Protein AF-A0A565CGQ2-F1 (afdb_monomer_lite)

Structure (mmCIF, N/CA/C/O backbone):
data_AF-A0A565CGQ2-F1
#
_entry.id   AF-A0A565CGQ2-F1
#
loop_
_atom_site.group_PDB
_atom_site.id
_atom_site.type_symbol
_atom_site.label_atom_id
_atom_site.label_alt_id
_atom_site.label_comp_id
_atom_site.label_asym_id
_atom_site.label_entity_id
_atom_site.label_seq_id
_atom_site.pdbx_PDB_ins_code
_atom_site.Cartn_x
_atom_site.Cartn_y
_atom_site.Cartn_z
_atom_site.occupancy
_atom_site.B_iso_or_equiv
_atom_site.auth_seq_id
_atom_site.auth_comp_id
_atom_site.auth_asym_id
_atom_site.auth_atom_id
_atom_site.pdbx_PDB_model_num
ATOM 1 N N . MET A 1 1 ? -0.207 -20.484 -10.747 1.00 91.25 1 MET A N 1
ATOM 2 C CA . MET A 1 1 ? 0.369 -20.078 -9.449 1.00 91.25 1 MET A CA 1
ATOM 3 C C . MET A 1 1 ? -0.768 -19.953 -8.456 1.00 91.25 1 MET A C 1
ATOM 5 O O . MET A 1 1 ? -1.056 -20.956 -7.852 1.00 91.25 1 MET A O 1
ATOM 9 N N . VAL A 1 2 ? -1.502 -18.838 -8.385 1.00 95.19 2 VAL A N 1
ATOM 10 C CA . VAL A 1 2 ? -2.585 -18.664 -7.388 1.00 95.19 2 VAL A CA 1
ATOM 11 C C . VAL A 1 2 ? -3.753 -19.662 -7.549 1.00 95.19 2 VAL A C 1
ATOM 13 O O . VAL A 1 2 ? -4.369 -20.050 -6.567 1.00 95.19 2 VAL A O 1
ATOM 16 N N . ASP A 1 3 ? -4.044 -20.118 -8.773 1.00 94.12 3 ASP A N 1
ATOM 17 C CA . ASP A 1 3 ? -5.057 -21.162 -9.035 1.00 94.12 3 ASP A CA 1
ATOM 18 C C . ASP A 1 3 ? -4.600 -22.598 -8.722 1.00 94.12 3 ASP A C 1
ATOM 20 O O . ASP A 1 3 ? -5.394 -23.523 -8.860 1.00 94.12 3 ASP A O 1
ATOM 24 N N . ASP A 1 4 ? -3.332 -22.815 -8.360 1.00 94.25 4 ASP A N 1
ATOM 25 C CA . ASP A 1 4 ? -2.791 -24.150 -8.089 1.00 94.25 4 ASP A CA 1
ATOM 26 C C . ASP A 1 4 ? -2.909 -24.476 -6.589 1.00 94.25 4 ASP A C 1
ATOM 28 O O . ASP A 1 4 ? -2.148 -23.906 -5.795 1.00 94.25 4 ASP A O 1
ATOM 32 N N . PRO A 1 5 ? -3.781 -25.425 -6.186 1.00 94.62 5 PRO A N 1
ATOM 33 C CA . PRO A 1 5 ? -3.997 -25.746 -4.775 1.00 94.62 5 PRO A CA 1
ATOM 34 C C . PRO A 1 5 ? -2.747 -26.269 -4.063 1.00 94.62 5 PRO A C 1
ATOM 36 O O . PRO A 1 5 ? -2.636 -26.169 -2.843 1.00 94.62 5 PRO A O 1
ATOM 39 N N . SER A 1 6 ? -1.768 -26.816 -4.799 1.00 95.25 6 SER A N 1
ATOM 40 C CA . SER A 1 6 ? -0.496 -27.247 -4.204 1.00 95.25 6 SER A CA 1
ATOM 41 C C . SER A 1 6 ? 0.321 -26.079 -3.645 1.00 95.25 6 SER A C 1
ATOM 43 O O . SER A 1 6 ? 1.194 -26.282 -2.798 1.00 95.25 6 SER A O 1
ATOM 45 N N . THR A 1 7 ? 0.022 -24.855 -4.086 1.00 96.19 7 THR A N 1
ATOM 46 C CA . THR A 1 7 ? 0.704 -23.637 -3.647 1.00 96.19 7 THR A CA 1
ATOM 47 C C . THR A 1 7 ? -0.044 -22.872 -2.559 1.00 96.19 7 THR A C 1
ATOM 49 O O . THR A 1 7 ? 0.545 -21.951 -1.998 1.00 96.19 7 THR A O 1
ATOM 52 N N . ASP A 1 8 ? -1.256 -23.298 -2.173 1.00 95.81 8 ASP A N 1
ATOM 53 C CA . ASP A 1 8 ? -2.134 -22.573 -1.235 1.00 95.81 8 ASP A CA 1
ATOM 54 C C . ASP A 1 8 ? -1.486 -22.300 0.133 1.00 95.81 8 ASP A C 1
ATOM 56 O O . ASP A 1 8 ? -1.789 -21.304 0.783 1.00 95.81 8 ASP A O 1
ATOM 60 N N . SER A 1 9 ? -0.534 -23.139 0.560 1.00 95.38 9 SER A N 1
ATOM 61 C CA . SER A 1 9 ? 0.234 -22.926 1.801 1.00 95.38 9 SER A CA 1
ATOM 62 C C . SER A 1 9 ? 1.237 -21.759 1.745 1.00 95.38 9 SER A C 1
ATOM 64 O O . SER A 1 9 ? 1.784 -21.367 2.777 1.00 95.38 9 SER A O 1
ATOM 66 N N . ILE A 1 10 ? 1.507 -21.223 0.552 1.00 95.00 10 ILE A N 1
ATOM 67 C CA . ILE A 1 10 ? 2.454 -20.132 0.282 1.00 95.00 10 ILE A CA 1
ATOM 68 C C . ILE A 1 10 ? 1.727 -18.931 -0.336 1.00 95.00 10 ILE A C 1
ATOM 70 O O . ILE A 1 10 ? 1.986 -17.791 0.057 1.00 95.00 10 ILE A O 1
ATOM 74 N N . VAL A 1 11 ? 0.843 -19.177 -1.306 1.00 95.69 11 VAL A N 1
ATOM 75 C CA . VAL A 1 11 ? 0.032 -18.168 -1.989 1.00 95.69 11 VAL A CA 1
ATOM 76 C C . VAL A 1 11 ? -1.325 -18.756 -2.354 1.00 95.69 11 VAL A C 1
ATOM 78 O O . VAL A 1 11 ? -1.386 -19.827 -2.943 1.00 95.69 11 VAL A O 1
ATOM 81 N N . SER A 1 12 ? -2.405 -18.050 -2.040 1.00 96.75 12 SER A N 1
ATOM 82 C CA . SER A 1 12 ? -3.766 -18.469 -2.384 1.00 96.75 12 SER A CA 1
ATOM 83 C C . SER A 1 12 ? -4.607 -17.272 -2.805 1.00 96.75 12 SER A C 1
ATOM 85 O O . SER A 1 12 ? -4.218 -16.117 -2.630 1.00 96.75 12 SER A O 1
ATOM 87 N N . TRP A 1 13 ? -5.792 -17.530 -3.343 1.00 97.06 13 TRP A N 1
ATOM 88 C CA . TRP A 1 13 ? -6.780 -16.472 -3.532 1.00 97.06 13 TRP A CA 1
ATOM 89 C C . TRP A 1 13 ? -7.317 -15.964 -2.195 1.00 97.06 13 TRP A C 1
ATOM 91 O O . TRP A 1 13 ? -7.414 -16.729 -1.230 1.00 97.06 13 TRP A O 1
ATOM 101 N N . GLY A 1 14 ? -7.713 -14.692 -2.176 1.00 93.75 14 GLY A N 1
ATOM 102 C CA . GLY A 1 14 ? -8.544 -14.134 -1.120 1.00 93.75 14 GLY A CA 1
ATOM 103 C C . GLY A 1 14 ? -9.968 -14.716 -1.137 1.00 93.75 14 GLY A C 1
ATOM 104 O O . GLY A 1 14 ? -10.369 -15.365 -2.112 1.00 93.75 14 GLY A O 1
ATOM 105 N N . PRO A 1 15 ? -10.755 -14.498 -0.069 1.00 91.19 15 PRO A N 1
ATOM 106 C CA . PRO A 1 15 ? -12.065 -15.131 0.113 1.00 91.19 15 PRO A CA 1
ATOM 107 C C . PRO A 1 15 ? -13.069 -14.835 -1.007 1.00 91.19 15 PRO A C 1
ATOM 109 O O . PRO A 1 15 ? -13.879 -15.691 -1.357 1.00 91.19 15 PRO A O 1
ATOM 112 N N . ASP A 1 16 ? -13.013 -13.632 -1.574 1.00 91.62 16 ASP A N 1
ATOM 113 C CA . ASP A 1 16 ? -13.910 -13.169 -2.634 1.00 91.62 16 ASP A CA 1
ATOM 114 C C . ASP A 1 16 ? -13.366 -13.422 -4.053 1.00 91.62 16 ASP A C 1
ATOM 116 O O . ASP A 1 16 ? -14.060 -13.175 -5.040 1.00 91.62 16 ASP A O 1
ATOM 120 N N . GLY A 1 17 ? -12.134 -13.933 -4.170 1.00 94.19 17 GLY A N 1
ATOM 121 C CA . GLY A 1 17 ? -11.460 -14.163 -5.444 1.00 94.19 17 GLY A CA 1
ATOM 122 C C . GLY A 1 17 ? -11.085 -12.888 -6.210 1.00 94.19 17 GLY A C 1
ATOM 123 O O . GLY A 1 17 ? -10.803 -12.988 -7.404 1.00 94.19 17 GLY A O 1
ATOM 124 N N . SER A 1 18 ? -11.093 -11.713 -5.570 1.00 94.31 18 SER A N 1
ATOM 125 C CA . SER A 1 18 ? -10.698 -10.425 -6.172 1.00 94.31 18 SER A CA 1
ATOM 126 C C . SER A 1 18 ? -9.265 -9.990 -5.817 1.00 94.31 18 SER A C 1
ATOM 128 O O . SER A 1 18 ? -8.744 -8.993 -6.325 1.00 94.31 18 SER A O 1
ATOM 130 N N . SER A 1 19 ? -8.612 -10.759 -4.949 1.00 95.38 19 SER A N 1
ATOM 131 C CA . SER A 1 19 ? -7.253 -10.551 -4.463 1.00 95.38 19 SER A CA 1
ATOM 132 C C . SER A 1 19 ? -6.514 -11.883 -4.335 1.00 95.38 19 SER A C 1
ATOM 134 O O . SER A 1 19 ? -7.108 -12.965 -4.397 1.00 95.38 19 SER A O 1
ATOM 136 N N . PHE A 1 20 ? -5.203 -11.819 -4.124 1.00 95.81 20 PHE A N 1
ATOM 137 C CA . PHE A 1 20 ? -4.421 -12.967 -3.683 1.00 95.81 20 PHE A CA 1
ATOM 138 C C . PHE A 1 20 ? -3.599 -12.627 -2.445 1.00 95.81 20 PHE A C 1
ATOM 140 O O . PHE A 1 20 ? -3.096 -11.512 -2.301 1.00 95.81 20 PHE A O 1
ATOM 147 N N . ILE A 1 21 ? -3.441 -13.621 -1.576 1.00 95.12 21 ILE A N 1
ATOM 148 C CA . ILE A 1 21 ? -2.730 -13.525 -0.307 1.00 95.12 21 ILE A CA 1
ATOM 149 C C . ILE A 1 21 ? -1.442 -14.334 -0.422 1.00 95.12 21 ILE A C 1
ATO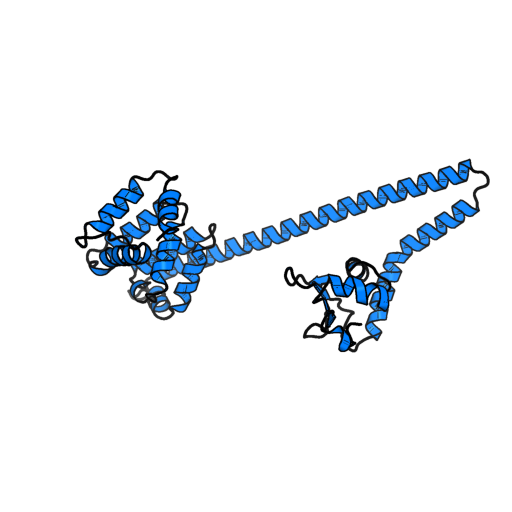M 151 O O . ILE A 1 21 ? -1.445 -15.497 -0.822 1.00 95.12 21 ILE A O 1
ATOM 155 N N . VAL A 1 22 ? -0.329 -13.712 -0.057 1.00 94.88 22 VAL A N 1
ATOM 156 C CA . VAL A 1 22 ? 0.989 -14.320 0.082 1.00 94.88 22 VAL A CA 1
ATOM 157 C C . VAL A 1 22 ? 1.232 -14.575 1.566 1.00 94.88 22 VAL A C 1
ATOM 159 O O . VAL A 1 22 ? 1.700 -13.699 2.293 1.00 94.88 22 VAL A O 1
ATOM 162 N N . TRP A 1 23 ? 0.931 -15.796 2.000 1.00 94.12 23 TRP A N 1
ATOM 163 C CA . TRP A 1 23 ? 1.090 -16.253 3.383 1.00 94.12 23 TRP A CA 1
ATOM 164 C C . TRP A 1 23 ? 2.548 -16.323 3.821 1.00 94.12 23 TRP A C 1
ATOM 166 O O . TRP A 1 23 ? 2.866 -16.120 4.986 1.00 94.12 23 TRP A O 1
ATOM 176 N N . LYS A 1 24 ? 3.443 -16.641 2.879 1.00 93.56 24 LYS A N 1
ATOM 177 C CA . LYS A 1 24 ? 4.869 -16.826 3.156 1.00 93.56 24 LYS A CA 1
ATOM 178 C C . LYS A 1 24 ? 5.727 -16.046 2.161 1.00 93.56 24 LYS A C 1
ATOM 180 O O . LYS A 1 24 ? 6.214 -16.626 1.184 1.00 93.56 24 LYS A O 1
ATOM 185 N N . PRO A 1 25 ? 5.955 -14.738 2.387 1.00 92.19 25 PRO A N 1
ATOM 186 C CA . PRO A 1 25 ? 6.636 -13.874 1.420 1.00 92.19 25 PRO A CA 1
ATOM 187 C C . PRO A 1 25 ? 8.027 -14.369 1.000 1.00 92.19 25 PRO A C 1
ATOM 189 O O . PRO A 1 25 ? 8.381 -14.291 -0.179 1.00 92.19 25 PRO A O 1
ATOM 192 N N . LEU A 1 26 ? 8.808 -14.925 1.935 1.00 91.25 26 LEU A N 1
ATOM 193 C CA . LEU A 1 26 ? 10.152 -15.442 1.652 1.00 91.25 26 LEU A CA 1
ATOM 194 C C . LEU A 1 26 ? 10.128 -16.716 0.790 1.00 91.25 26 LEU A C 1
ATOM 196 O O . LEU A 1 26 ? 10.864 -16.789 -0.196 1.00 91.25 26 LEU A O 1
ATOM 200 N N . GLU A 1 27 ? 9.274 -17.691 1.124 1.00 93.81 27 GLU A N 1
ATOM 201 C CA . GLU A 1 27 ? 9.111 -18.931 0.344 1.00 93.81 27 GLU A CA 1
ATOM 202 C C . GLU A 1 27 ? 8.543 -18.621 -1.048 1.00 93.81 27 GLU A C 1
ATOM 204 O O . GLU A 1 27 ? 9.083 -19.078 -2.052 1.00 93.81 27 GLU A O 1
ATOM 209 N N . CYS A 1 28 ? 7.536 -17.747 -1.136 1.00 93.31 28 CYS A N 1
ATOM 210 C CA . CYS A 1 28 ? 6.956 -17.316 -2.408 1.00 93.31 28 CYS A CA 1
ATOM 211 C C . CYS A 1 28 ? 8.006 -16.663 -3.322 1.00 93.31 28 CYS A C 1
ATOM 213 O O . CYS A 1 28 ? 8.124 -17.019 -4.498 1.00 93.31 28 CYS A O 1
ATOM 215 N N . LYS A 1 29 ? 8.832 -15.757 -2.779 1.00 91.56 29 LYS A N 1
ATOM 216 C CA . LYS A 1 29 ? 9.906 -15.097 -3.534 1.00 91.56 29 LYS A CA 1
ATOM 217 C C . LYS A 1 29 ? 10.969 -16.079 -4.033 1.00 91.56 29 LYS A C 1
ATOM 219 O O . LYS A 1 29 ? 11.429 -15.939 -5.166 1.00 91.56 29 LYS A O 1
ATOM 224 N N . ARG A 1 30 ? 11.362 -17.049 -3.203 1.00 90.25 30 ARG A N 1
ATOM 225 C CA . ARG A 1 30 ? 12.386 -18.048 -3.541 1.00 90.25 30 ARG A CA 1
ATOM 226 C C . ARG A 1 30 ? 11.874 -19.070 -4.560 1.00 90.25 30 ARG A C 1
ATOM 228 O O . ARG A 1 30 ? 12.555 -19.323 -5.550 1.00 90.25 30 ARG A O 1
ATOM 235 N N . ASP A 1 31 ? 10.681 -19.614 -4.328 1.00 91.06 31 ASP A N 1
ATOM 236 C CA . ASP A 1 31 ? 10.233 -20.855 -4.969 1.00 91.06 31 ASP A CA 1
ATOM 237 C C . ASP A 1 31 ? 9.198 -20.632 -6.079 1.00 91.06 31 ASP A C 1
ATOM 239 O O . ASP A 1 31 ? 9.130 -21.428 -7.018 1.00 91.06 31 ASP A O 1
ATOM 243 N N . LEU A 1 32 ? 8.406 -19.552 -6.007 1.00 93.94 32 LEU A N 1
ATOM 244 C CA . LEU A 1 32 ? 7.281 -19.324 -6.921 1.00 93.94 32 LEU A CA 1
ATOM 245 C C . LEU A 1 32 ? 7.512 -18.169 -7.897 1.00 93.94 32 LEU A C 1
ATOM 247 O O . LEU A 1 32 ? 7.314 -18.351 -9.099 1.00 93.94 32 LEU A O 1
ATOM 251 N N . LEU A 1 33 ? 7.955 -17.001 -7.417 1.00 92.62 33 LEU A N 1
ATOM 252 C CA . LEU A 1 33 ? 8.055 -15.794 -8.249 1.00 92.62 33 LEU A CA 1
ATOM 253 C C . LEU A 1 33 ? 8.988 -15.984 -9.450 1.00 92.62 33 LEU A C 1
ATOM 255 O O . LEU A 1 33 ? 8.592 -15.748 -10.592 1.00 92.62 33 LEU A O 1
ATOM 259 N N . THR A 1 34 ? 10.207 -16.469 -9.218 1.00 86.88 34 THR A N 1
ATOM 260 C CA . THR A 1 34 ? 11.171 -16.687 -10.306 1.00 86.88 34 THR A CA 1
ATOM 261 C C . THR A 1 34 ? 10.721 -17.825 -11.226 1.00 86.88 34 THR A C 1
ATOM 263 O O . THR A 1 34 ? 10.843 -17.716 -12.444 1.00 86.88 34 THR A O 1
ATOM 266 N N . LYS A 1 35 ? 10.155 -18.898 -10.657 1.00 89.75 35 LYS A N 1
ATOM 267 C CA . LYS A 1 35 ? 9.765 -20.114 -11.384 1.00 89.75 35 LYS A CA 1
ATOM 268 C C . LYS A 1 35 ? 8.566 -19.901 -12.309 1.00 89.75 35 LYS A C 1
ATOM 270 O O . LYS A 1 35 ? 8.575 -20.397 -13.430 1.00 89.75 35 LYS A O 1
ATOM 275 N N . HIS A 1 36 ? 7.536 -19.200 -11.839 1.00 89.50 36 HIS A N 1
ATOM 276 C CA . HIS A 1 36 ? 6.277 -19.045 -12.573 1.00 89.50 36 HIS A CA 1
ATOM 277 C C . HIS A 1 36 ? 6.165 -17.718 -13.321 1.00 89.50 36 HIS A C 1
ATOM 279 O O . HIS A 1 36 ? 5.484 -17.667 -14.340 1.00 89.50 36 HIS A O 1
ATOM 285 N N . LEU A 1 37 ? 6.802 -16.656 -12.823 1.00 88.94 37 LEU A N 1
ATOM 286 C CA . LEU A 1 37 ? 6.600 -15.294 -13.326 1.00 88.94 37 LEU A CA 1
ATOM 287 C C . LEU A 1 37 ? 7.893 -14.627 -13.811 1.00 88.94 37 LEU A C 1
ATOM 289 O O . LEU A 1 37 ? 7.823 -13.567 -14.423 1.00 88.94 37 LEU A O 1
ATOM 293 N N . GLN A 1 38 ? 9.062 -15.226 -13.558 1.00 88.69 38 GLN A N 1
ATOM 294 C CA . GLN A 1 38 ? 10.378 -14.658 -13.887 1.00 88.69 38 GLN A CA 1
ATOM 295 C C . GLN A 1 38 ? 10.617 -13.269 -13.264 1.00 88.69 38 GLN A C 1
ATOM 297 O O . GLN A 1 38 ? 11.295 -12.414 -13.834 1.00 88.69 38 GLN A O 1
ATOM 302 N N . ILE A 1 39 ? 10.069 -13.038 -12.068 1.00 89.94 39 ILE A N 1
ATOM 303 C CA . ILE A 1 39 ? 10.252 -11.797 -11.302 1.00 89.94 39 ILE A CA 1
ATOM 304 C C . ILE A 1 39 ? 10.915 -12.102 -9.958 1.00 89.94 39 ILE A C 1
ATOM 306 O O . ILE A 1 39 ? 10.761 -13.186 -9.409 1.00 89.94 39 ILE A O 1
ATOM 310 N N . TYR A 1 40 ? 11.643 -11.128 -9.412 1.00 87.75 40 TYR A N 1
ATOM 311 C CA . TYR A 1 40 ? 12.419 -11.279 -8.171 1.00 87.75 40 TYR A CA 1
ATOM 312 C C . TYR A 1 40 ? 11.884 -10.430 -7.007 1.00 87.75 40 TYR A C 1
ATOM 314 O O . TYR A 1 40 ? 12.453 -10.432 -5.915 1.00 87.75 40 TYR A O 1
ATOM 322 N N . SER A 1 41 ? 10.826 -9.648 -7.230 1.00 89.56 41 SER A N 1
ATOM 323 C CA . SER A 1 41 ? 10.295 -8.710 -6.241 1.00 89.56 41 SER A CA 1
ATOM 324 C C . SER A 1 41 ? 8.789 -8.546 -6.384 1.00 89.56 41 SER A C 1
ATOM 326 O O . SER A 1 41 ? 8.291 -8.362 -7.496 1.00 89.56 41 SER A O 1
ATOM 328 N N . PHE A 1 42 ? 8.086 -8.513 -5.249 1.00 91.06 42 PHE A N 1
ATOM 329 C CA . PHE A 1 42 ? 6.661 -8.182 -5.188 1.00 91.06 42 PHE A CA 1
ATOM 330 C C . PHE A 1 42 ? 6.361 -6.771 -5.707 1.00 91.06 42 PHE A C 1
ATOM 332 O O . PHE A 1 42 ? 5.276 -6.531 -6.225 1.00 91.06 42 PHE A O 1
ATOM 339 N N . ALA A 1 43 ? 7.347 -5.866 -5.697 1.00 88.50 43 ALA A N 1
ATOM 340 C CA . ALA A 1 43 ? 7.210 -4.528 -6.274 1.00 88.50 43 ALA A CA 1
ATOM 341 C C . ALA A 1 43 ? 6.807 -4.552 -7.763 1.00 88.50 43 ALA A C 1
ATOM 343 O O . ALA A 1 43 ? 6.238 -3.587 -8.269 1.00 88.50 43 ALA A O 1
ATOM 344 N N . LYS A 1 44 ? 7.060 -5.659 -8.480 1.00 90.69 44 LYS A N 1
ATOM 345 C CA . LYS A 1 44 ? 6.612 -5.809 -9.867 1.00 90.69 44 LYS A CA 1
ATOM 346 C C . LYS A 1 44 ? 5.085 -5.877 -9.986 1.00 90.69 44 LYS A C 1
ATOM 348 O O . LYS A 1 44 ? 4.551 -5.368 -10.965 1.00 90.69 44 LYS A O 1
ATOM 353 N N . PHE A 1 45 ? 4.380 -6.417 -8.990 1.00 93.38 45 PHE A N 1
ATOM 354 C CA . PHE A 1 45 ? 2.915 -6.409 -8.976 1.00 93.38 45 PHE A CA 1
ATOM 355 C C . PHE A 1 45 ? 2.367 -4.980 -8.935 1.00 93.38 45 PHE A C 1
ATOM 357 O O . PHE A 1 45 ? 1.440 -4.665 -9.676 1.00 93.38 45 PHE A O 1
ATOM 364 N N . ILE A 1 46 ? 3.011 -4.079 -8.190 1.00 90.56 46 ILE A N 1
ATOM 365 C CA . ILE A 1 46 ? 2.651 -2.654 -8.191 1.00 90.56 46 ILE A CA 1
ATOM 366 C C . ILE A 1 46 ? 2.806 -2.051 -9.594 1.00 90.56 46 ILE A C 1
ATOM 368 O O . ILE A 1 46 ? 1.926 -1.334 -10.062 1.00 90.56 46 ILE A O 1
ATOM 372 N N . ALA A 1 47 ? 3.872 -2.409 -10.319 1.00 88.12 47 ALA A N 1
ATOM 373 C CA . ALA A 1 47 ? 4.068 -1.969 -11.704 1.00 88.12 47 ALA A CA 1
ATOM 374 C C . ALA A 1 47 ? 2.998 -2.510 -12.675 1.00 88.12 47 ALA A C 1
ATOM 376 O O . ALA A 1 47 ? 2.686 -1.848 -13.661 1.00 88.12 47 ALA A O 1
ATOM 377 N N . TYR A 1 48 ? 2.408 -3.676 -12.393 1.00 91.94 48 TYR A N 1
ATOM 378 C CA . TYR A 1 48 ? 1.253 -4.208 -13.131 1.00 91.94 48 TYR A CA 1
ATOM 379 C C . TYR A 1 48 ? -0.082 -3.548 -12.723 1.00 91.94 48 TYR A C 1
ATOM 381 O O . TYR A 1 48 ? -1.115 -3.763 -13.361 1.00 91.94 48 TYR A O 1
ATOM 389 N N . GLY A 1 49 ? -0.077 -2.694 -11.697 1.00 91.38 49 GLY A N 1
ATOM 390 C CA . GLY A 1 49 ? -1.261 -1.992 -11.201 1.00 91.38 49 GLY A CA 1
ATOM 391 C C . GLY A 1 49 ? -2.004 -2.729 -10.088 1.00 91.38 49 GLY A C 1
ATOM 392 O O . GLY A 1 49 ? -3.177 -2.442 -9.857 1.00 91.38 49 GLY A O 1
ATOM 393 N N . PHE A 1 50 ? -1.349 -3.670 -9.405 1.00 95.00 50 PHE A N 1
ATOM 394 C CA . PHE A 1 50 ? -1.875 -4.215 -8.157 1.00 95.00 50 PHE A CA 1
ATOM 395 C C . PHE A 1 50 ? -1.694 -3.203 -7.029 1.00 95.00 50 PHE A C 1
ATOM 397 O O . PHE A 1 50 ? -0.692 -2.489 -6.959 1.00 95.00 50 PHE A O 1
ATOM 404 N N . ARG A 1 51 ? -2.666 -3.170 -6.128 1.00 92.44 51 ARG A N 1
ATOM 405 C CA . ARG A 1 51 ? -2.624 -2.424 -4.876 1.00 92.44 51 ARG A CA 1
ATOM 406 C C . ARG A 1 51 ? -2.294 -3.402 -3.762 1.00 92.44 51 ARG A C 1
ATOM 408 O O . ARG A 1 51 ? -2.902 -4.467 -3.690 1.00 92.44 51 ARG A O 1
ATOM 415 N N . GLU A 1 52 ? -1.342 -3.037 -2.919 1.00 90.62 52 GLU A N 1
ATOM 416 C CA . GLU A 1 52 ? -1.071 -3.766 -1.684 1.00 90.62 52 GLU A CA 1
ATOM 417 C C . GLU A 1 52 ? -2.185 -3.448 -0.681 1.00 90.62 52 GLU A C 1
ATOM 419 O O . GLU A 1 52 ? -2.393 -2.291 -0.308 1.00 90.62 52 GLU A O 1
ATOM 424 N N . ILE A 1 53 ? -2.943 -4.470 -0.299 1.00 87.12 53 ILE A N 1
ATOM 425 C CA . ILE A 1 53 ? -3.896 -4.417 0.801 1.00 87.12 53 ILE A CA 1
ATOM 426 C C . ILE A 1 53 ? -3.088 -4.816 2.032 1.00 87.12 53 ILE A C 1
ATOM 428 O O . ILE A 1 53 ? -2.694 -5.966 2.192 1.00 87.12 53 ILE A O 1
ATOM 432 N N . VAL A 1 54 ? -2.742 -3.836 2.862 1.00 66.88 54 VAL A N 1
ATOM 433 C CA . VAL A 1 54 ? -1.909 -4.085 4.042 1.00 66.88 54 VAL A CA 1
ATOM 434 C C . VAL A 1 54 ? -2.703 -4.917 5.050 1.00 66.88 54 VAL A C 1
ATOM 436 O O . VAL A 1 54 ? -3.598 -4.401 5.720 1.00 66.88 54 VAL A O 1
ATOM 439 N N . THR A 1 55 ? -2.347 -6.190 5.183 1.00 59.31 55 THR A N 1
ATOM 440 C CA . THR A 1 55 ? -2.910 -7.132 6.156 1.00 59.31 55 THR A CA 1
ATOM 441 C C . THR A 1 55 ? -1.803 -7.651 7.080 1.00 59.31 55 THR A C 1
ATOM 443 O O . THR A 1 55 ? -1.283 -8.744 6.909 1.00 59.31 55 THR A O 1
ATOM 446 N N . GLY A 1 56 ? -1.421 -6.849 8.079 1.00 57.00 56 GLY A N 1
ATOM 447 C CA . GLY A 1 56 ? -0.478 -7.248 9.139 1.00 57.00 56 GLY A CA 1
ATOM 448 C C . GLY A 1 56 ? 0.987 -7.441 8.707 1.00 57.00 56 GLY A C 1
ATOM 449 O O . GLY A 1 56 ? 1.342 -7.294 7.545 1.00 57.00 56 GLY A O 1
ATOM 450 N N . GLU A 1 57 ? 1.863 -7.740 9.675 1.00 61.97 57 GLU A N 1
ATOM 451 C CA . GLU A 1 57 ? 3.313 -7.912 9.445 1.00 61.97 57 GLU A CA 1
ATOM 452 C C . GLU A 1 57 ? 3.688 -9.279 8.833 1.00 61.97 57 GLU A C 1
ATOM 454 O O . GLU A 1 57 ? 4.804 -9.447 8.343 1.00 61.97 57 GLU A O 1
ATOM 459 N N . GLU A 1 58 ? 2.779 -10.262 8.846 1.00 78.56 58 GLU A N 1
ATOM 460 C CA . GLU A 1 58 ? 3.108 -11.660 8.517 1.00 78.56 58 GLU A CA 1
ATOM 461 C C . GLU A 1 58 ? 2.765 -12.082 7.079 1.00 78.56 58 GLU A C 1
ATOM 463 O O . GLU A 1 58 ? 3.394 -12.998 6.547 1.00 78.56 58 GLU A O 1
ATOM 468 N N . HIS A 1 59 ? 1.801 -11.426 6.429 1.00 88.19 59 HIS A N 1
ATOM 469 C CA . HIS A 1 59 ? 1.343 -11.781 5.084 1.00 88.19 59 HIS A CA 1
ATOM 470 C C . HIS A 1 59 ? 1.094 -10.539 4.226 1.00 88.19 59 HIS A C 1
ATOM 472 O O . HIS A 1 59 ? 0.848 -9.449 4.733 1.00 88.19 59 HIS A O 1
ATOM 478 N N . LEU A 1 60 ? 1.180 -10.708 2.906 1.00 92.19 60 LEU A N 1
ATOM 479 C CA . LEU A 1 60 ? 0.935 -9.635 1.939 1.00 92.19 60 LEU A CA 1
ATOM 480 C C . LEU A 1 60 ? -0.307 -9.965 1.127 1.00 92.19 60 LEU A C 1
ATOM 482 O O . LEU A 1 60 ? -0.393 -11.064 0.586 1.00 92.19 60 LEU A O 1
ATOM 486 N N . GLU A 1 61 ? -1.222 -9.021 0.967 1.00 94.44 61 GLU A N 1
ATOM 487 C CA . GLU A 1 61 ? -2.366 -9.175 0.076 1.00 94.44 61 GLU A CA 1
ATOM 488 C C . GLU A 1 61 ? -2.280 -8.171 -1.075 1.00 94.44 61 GLU A C 1
ATOM 490 O O . GLU A 1 61 ? -1.936 -7.003 -0.895 1.00 94.44 61 GLU A O 1
ATOM 495 N N . PHE A 1 62 ? -2.571 -8.631 -2.289 1.00 95.50 62 PHE A N 1
ATOM 496 C CA . PHE A 1 62 ? -2.555 -7.802 -3.488 1.00 95.50 62 PHE A CA 1
ATOM 497 C C . PHE A 1 62 ? -3.883 -7.920 -4.226 1.00 95.50 62 PHE A C 1
ATOM 499 O O . PHE A 1 62 ? -4.347 -9.024 -4.514 1.00 95.50 62 PHE A O 1
ATOM 506 N N . ALA A 1 63 ? -4.454 -6.778 -4.602 1.00 95.75 63 ALA A N 1
ATOM 507 C CA . ALA A 1 63 ? -5.688 -6.713 -5.376 1.00 95.75 63 ALA A CA 1
ATOM 508 C C . ALA A 1 63 ? -5.519 -5.888 -6.651 1.00 95.75 63 ALA A C 1
ATOM 510 O O . ALA A 1 63 ? -4.814 -4.877 -6.678 1.00 95.75 63 ALA A O 1
ATOM 511 N N . CYS A 1 64 ? -6.205 -6.301 -7.709 1.00 95.62 64 CYS A N 1
ATOM 512 C CA . CYS A 1 64 ? -6.317 -5.555 -8.954 1.00 95.62 64 CYS A CA 1
ATOM 513 C C . CYS A 1 64 ? -7.708 -5.813 -9.528 1.00 95.62 64 CYS A C 1
ATOM 515 O O . CYS A 1 64 ? -8.144 -6.958 -9.576 1.00 95.62 64 CYS A O 1
ATOM 517 N N . ASP A 1 65 ? -8.387 -4.767 -9.996 1.00 94.81 65 ASP A N 1
ATOM 518 C CA . ASP A 1 65 ? -9.777 -4.879 -10.466 1.00 94.81 65 ASP A CA 1
ATOM 519 C C . ASP A 1 65 ? -9.905 -5.791 -11.706 1.00 94.81 65 ASP A C 1
ATOM 521 O O . ASP A 1 65 ? -10.965 -6.354 -11.973 1.00 94.81 65 ASP A O 1
ATOM 525 N N . ASP A 1 66 ? -8.798 -5.980 -12.430 1.00 96.38 66 ASP A N 1
ATOM 526 C CA . ASP A 1 66 ? -8.675 -6.866 -13.589 1.00 96.38 66 ASP A CA 1
ATOM 527 C C . ASP A 1 66 ? -8.039 -8.237 -13.242 1.00 96.38 66 ASP A C 1
ATOM 529 O O . ASP A 1 66 ? -7.749 -9.028 -14.137 1.00 96.38 66 ASP A O 1
ATOM 533 N N . PHE A 1 67 ? -7.785 -8.544 -11.962 1.00 96.44 67 PHE A N 1
ATOM 534 C CA . PHE A 1 67 ? -7.256 -9.838 -11.510 1.00 96.44 67 PHE A CA 1
ATOM 535 C C . PHE A 1 67 ? -8.302 -10.579 -10.673 1.00 96.44 67 PHE A C 1
ATOM 537 O O . PHE A 1 67 ? -8.351 -10.451 -9.453 1.00 96.44 67 PHE A O 1
ATOM 544 N N . VAL A 1 68 ? -9.155 -11.356 -11.344 1.00 95.94 68 VAL A N 1
ATOM 545 C CA . VAL A 1 68 ? -10.310 -12.017 -10.721 1.00 95.94 68 VAL A CA 1
ATOM 546 C C . VAL A 1 68 ? -10.286 -13.519 -10.993 1.00 95.94 68 VAL A C 1
ATOM 548 O O . VAL A 1 68 ? -10.086 -13.954 -12.131 1.00 95.94 68 VAL A O 1
ATOM 551 N N . ARG A 1 69 ? -10.532 -14.320 -9.951 1.00 96.50 69 ARG A N 1
ATOM 552 C CA . ARG A 1 69 ? -10.575 -15.785 -10.030 1.00 96.50 69 ARG A CA 1
ATOM 553 C C . ARG A 1 69 ? -11.559 -16.247 -11.107 1.00 96.50 69 ARG A C 1
ATOM 555 O O . ARG A 1 69 ? -12.717 -15.832 -11.134 1.00 96.50 69 ARG A O 1
ATOM 562 N N . GLY A 1 70 ? -11.093 -17.133 -11.987 1.00 95.56 70 GLY A N 1
ATOM 563 C CA . GLY A 1 70 ? -11.898 -17.694 -13.076 1.00 95.56 70 GLY A CA 1
ATOM 564 C C . GLY A 1 70 ? -12.146 -16.757 -14.264 1.00 95.56 70 GLY A C 1
ATOM 565 O O . GLY A 1 70 ? -12.910 -17.136 -15.147 1.00 95.56 70 GLY A O 1
ATOM 566 N N . LYS A 1 71 ? -11.511 -15.575 -14.310 1.00 95.50 71 LYS A N 1
ATOM 567 C CA . LYS A 1 71 ? -11.611 -14.608 -15.421 1.00 95.50 71 LYS A CA 1
ATOM 568 C C . LYS A 1 71 ? -10.244 -14.290 -16.050 1.00 95.50 71 LYS A C 1
ATOM 570 O O . LYS A 1 71 ? -9.764 -13.157 -15.944 1.00 95.50 71 LYS A O 1
ATOM 575 N N . PRO A 1 72 ? -9.564 -15.278 -16.663 1.00 93.62 72 PRO A N 1
ATOM 576 C CA . PRO A 1 72 ? -8.229 -15.084 -17.231 1.00 93.62 72 PRO A CA 1
ATOM 577 C C . PRO A 1 72 ? -8.188 -14.044 -18.361 1.00 93.62 72 PRO A C 1
ATOM 579 O O . PRO A 1 72 ? -7.150 -13.430 -18.573 1.00 93.62 72 PRO A O 1
ATOM 582 N N . GLU A 1 73 ? -9.301 -13.793 -19.049 1.00 94.75 73 GLU A N 1
ATOM 583 C CA . GLU A 1 73 ? -9.418 -12.785 -20.108 1.00 94.75 73 GLU A CA 1
ATOM 584 C C . GLU A 1 73 ? -9.180 -11.346 -19.620 1.00 94.75 73 GLU A C 1
ATOM 586 O O . GLU A 1 73 ? -8.856 -10.462 -20.408 1.00 94.75 73 GLU A O 1
ATOM 591 N N . LEU A 1 74 ? -9.317 -11.082 -18.316 1.00 96.06 74 LEU A N 1
ATOM 592 C CA . LEU A 1 74 ? -9.020 -9.765 -17.751 1.00 96.06 74 LEU A CA 1
ATOM 593 C C . LEU A 1 74 ? -7.510 -9.508 -17.620 1.00 96.06 74 LEU A C 1
ATOM 595 O O . LEU A 1 74 ? -7.092 -8.351 -17.558 1.00 96.06 74 LEU A O 1
ATOM 599 N N . LEU A 1 75 ? -6.678 -10.556 -17.666 1.00 94.38 75 LEU A N 1
ATOM 600 C CA . LEU A 1 75 ? -5.220 -10.418 -17.629 1.00 94.38 75 LEU A CA 1
ATOM 601 C C . LEU A 1 75 ? -4.682 -9.657 -18.845 1.00 94.38 75 LEU A C 1
ATOM 603 O O . LEU A 1 75 ? -3.683 -8.948 -18.714 1.00 94.38 75 LEU A O 1
ATOM 607 N N . ASP A 1 76 ? -5.365 -9.735 -19.990 1.00 95.00 76 ASP A N 1
ATOM 608 C CA . ASP A 1 76 ? -4.995 -8.979 -21.190 1.00 95.00 76 ASP A CA 1
ATOM 609 C C . ASP A 1 76 ? -5.039 -7.471 -20.918 1.00 95.00 76 ASP A C 1
ATOM 611 O O . ASP A 1 76 ? -4.107 -6.754 -21.273 1.00 95.00 76 ASP A O 1
ATOM 615 N N . LYS A 1 77 ? -6.030 -6.988 -20.155 1.00 95.88 77 LYS A N 1
ATOM 616 C CA . LYS A 1 77 ? -6.123 -5.569 -19.765 1.00 95.88 77 LYS A CA 1
ATOM 617 C C . LYS A 1 77 ? -4.960 -5.129 -18.881 1.00 95.88 77 LYS A C 1
ATOM 619 O O . LYS A 1 77 ? -4.461 -4.008 -19.010 1.00 95.88 77 LYS A O 1
ATOM 624 N N . ILE A 1 78 ? -4.514 -6.005 -17.977 1.00 95.50 78 ILE A N 1
ATOM 625 C CA . ILE A 1 78 ? -3.330 -5.761 -17.144 1.00 95.50 78 ILE A CA 1
ATOM 626 C C . ILE A 1 78 ? -2.091 -5.652 -18.039 1.00 95.50 78 ILE A C 1
ATOM 628 O O . ILE A 1 78 ? -1.303 -4.712 -17.893 1.00 95.50 78 ILE A O 1
ATOM 632 N N . GLY A 1 79 ? -1.940 -6.586 -18.980 1.00 92.81 79 GLY A N 1
ATOM 633 C CA . GLY A 1 79 ? -0.849 -6.610 -19.949 1.00 92.81 79 GLY A CA 1
ATOM 634 C C . GLY A 1 79 ? -0.814 -5.365 -20.834 1.00 92.81 79 GLY A C 1
ATOM 635 O O . GLY A 1 79 ? 0.231 -4.726 -20.941 1.00 92.81 79 GLY A O 1
ATOM 636 N N . GLU A 1 80 ? -1.951 -4.971 -21.404 1.00 94.69 80 GLU A N 1
ATOM 637 C CA . GLU A 1 80 ? -2.103 -3.779 -22.246 1.00 94.69 80 GLU A CA 1
ATOM 638 C C . GLU A 1 80 ? -1.746 -2.497 -21.493 1.00 94.69 80 GLU A C 1
ATOM 640 O O . GLU A 1 80 ? -0.957 -1.684 -21.981 1.00 94.69 80 GLU A O 1
ATOM 645 N N . ARG A 1 81 ? -2.262 -2.328 -20.269 1.00 94.56 81 ARG A N 1
ATOM 646 C CA . ARG A 1 81 ? -1.940 -1.172 -19.422 1.00 94.56 81 ARG A CA 1
ATOM 647 C C . ARG A 1 81 ? -0.449 -1.115 -19.101 1.00 94.56 81 ARG A C 1
ATOM 649 O O . ARG A 1 81 ? 0.152 -0.042 -19.143 1.00 94.56 81 ARG A O 1
ATOM 656 N N . TYR A 1 82 ? 0.157 -2.262 -18.799 1.00 92.81 82 TYR A N 1
ATOM 657 C CA . TYR A 1 82 ? 1.589 -2.341 -18.537 1.00 92.81 82 TYR A CA 1
ATOM 658 C C . TYR A 1 82 ? 2.430 -2.047 -19.788 1.00 92.81 82 TYR A C 1
ATOM 660 O O . TYR A 1 82 ? 3.413 -1.311 -19.712 1.00 92.81 82 TYR A O 1
ATOM 668 N N . ALA A 1 83 ? 2.030 -2.559 -20.953 1.00 92.69 83 ALA A N 1
ATOM 669 C CA . ALA A 1 83 ? 2.685 -2.267 -22.223 1.00 92.69 83 ALA A CA 1
ATOM 670 C C . ALA A 1 83 ? 2.605 -0.771 -22.563 1.00 92.69 83 ALA A C 1
ATOM 672 O O . ALA A 1 83 ? 3.621 -0.165 -22.899 1.00 92.69 83 ALA A O 1
ATOM 673 N N . ALA A 1 84 ? 1.438 -0.149 -22.377 1.00 93.38 84 ALA A N 1
ATOM 674 C CA . ALA A 1 84 ? 1.253 1.288 -22.562 1.00 93.38 84 ALA A CA 1
ATOM 675 C C . ALA A 1 84 ? 2.144 2.119 -21.618 1.00 93.38 84 ALA A C 1
ATOM 677 O O . ALA A 1 84 ? 2.719 3.119 -22.043 1.00 93.38 84 ALA A O 1
ATOM 678 N N . LEU A 1 85 ? 2.321 1.682 -20.364 1.00 89.94 85 LEU A N 1
ATOM 679 C CA . LEU A 1 85 ? 3.258 2.291 -19.408 1.00 89.94 85 LEU A CA 1
ATOM 680 C C . LEU A 1 85 ? 4.722 2.186 -19.864 1.00 89.94 85 LEU A C 1
ATOM 682 O O . LEU A 1 85 ? 5.506 3.106 -19.628 1.00 89.94 85 LEU A O 1
ATOM 686 N N . LEU A 1 86 ? 5.106 1.083 -20.512 1.00 90.62 86 LEU A N 1
ATOM 687 C CA . LEU A 1 86 ? 6.468 0.873 -21.010 1.00 90.62 86 LEU A CA 1
ATOM 688 C C . LEU A 1 86 ? 6.741 1.539 -22.361 1.00 90.62 86 LEU A C 1
ATOM 690 O O . LEU A 1 86 ? 7.905 1.802 -22.673 1.00 90.62 86 LEU A O 1
ATOM 694 N N . GLN A 1 87 ? 5.710 1.829 -23.154 1.00 92.06 87 GLN A N 1
ATOM 695 C CA . GLN A 1 87 ? 5.868 2.343 -24.514 1.00 92.06 87 GLN A CA 1
ATOM 696 C C . GLN A 1 87 ? 6.764 3.593 -24.599 1.00 92.06 87 GLN A C 1
ATOM 698 O O . GLN A 1 87 ? 7.692 3.589 -25.409 1.00 92.06 87 GLN A O 1
ATOM 703 N N . PRO A 1 88 ? 6.622 4.620 -23.732 1.00 90.38 88 PRO A N 1
ATOM 704 C CA . PRO A 1 88 ? 7.495 5.792 -23.780 1.00 90.38 88 PRO A CA 1
ATOM 705 C C . PRO A 1 88 ? 8.969 5.446 -23.550 1.00 90.38 88 PRO A C 1
ATOM 707 O O . PRO A 1 88 ? 9.851 6.039 -24.171 1.00 90.38 88 PRO A O 1
ATOM 710 N N . PHE A 1 89 ? 9.251 4.482 -22.670 1.00 87.38 89 PHE A N 1
ATOM 711 C CA . PHE A 1 89 ? 10.609 4.011 -22.408 1.00 87.38 89 PHE A CA 1
ATOM 712 C C . PHE A 1 89 ? 11.178 3.253 -23.612 1.00 87.38 89 PHE A C 1
ATOM 714 O O . PHE A 1 89 ? 12.313 3.511 -24.019 1.00 87.38 89 PHE A O 1
ATOM 721 N N . ILE A 1 90 ? 10.379 2.370 -24.215 1.00 90.00 90 ILE A N 1
ATOM 722 C CA . ILE A 1 90 ? 10.752 1.615 -25.417 1.00 90.00 90 ILE A CA 1
ATOM 723 C C . ILE A 1 90 ? 11.055 2.574 -26.574 1.00 90.00 90 ILE A C 1
ATOM 725 O O . ILE A 1 90 ? 12.141 2.509 -27.151 1.00 90.00 90 ILE A O 1
ATOM 729 N N . ASP A 1 91 ? 10.157 3.519 -26.853 1.00 92.38 91 ASP A N 1
ATOM 730 C CA . ASP A 1 91 ? 10.318 4.502 -27.928 1.00 92.38 91 ASP A CA 1
ATOM 731 C C . ASP A 1 91 ? 11.558 5.376 -27.718 1.00 92.38 91 ASP A C 1
ATOM 733 O O . ASP A 1 91 ? 12.292 5.684 -28.662 1.00 92.38 91 ASP A O 1
ATOM 737 N N . ARG A 1 92 ? 11.828 5.778 -26.469 1.00 88.62 92 ARG A N 1
ATOM 738 C CA . ARG A 1 92 ? 13.037 6.538 -26.122 1.00 88.62 92 ARG A CA 1
ATOM 739 C C . ARG A 1 92 ? 14.305 5.736 -26.395 1.00 88.62 92 ARG A C 1
ATOM 741 O O . ARG A 1 92 ? 15.226 6.272 -27.011 1.00 88.62 92 ARG A O 1
ATOM 748 N N . ASN A 1 93 ? 14.351 4.474 -25.982 1.00 88.75 93 ASN A N 1
ATOM 749 C CA . ASN A 1 93 ? 15.522 3.627 -26.202 1.00 88.75 93 ASN A CA 1
ATOM 750 C C . ASN A 1 93 ? 15.731 3.301 -27.682 1.00 88.75 93 ASN A C 1
ATOM 752 O O . ASN A 1 93 ? 16.870 3.285 -28.140 1.00 88.75 93 ASN A O 1
ATOM 756 N N . ALA A 1 94 ? 14.654 3.120 -28.448 1.00 93.00 94 ALA A N 1
ATOM 757 C CA . ALA A 1 94 ? 14.736 2.959 -29.896 1.00 93.00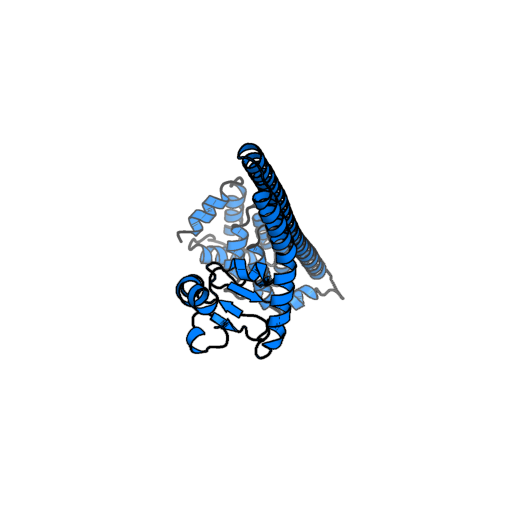 94 ALA A CA 1
ATOM 758 C C . ALA A 1 94 ? 15.345 4.204 -30.564 1.00 93.00 94 ALA A C 1
ATOM 760 O O . ALA A 1 94 ? 16.273 4.086 -31.365 1.00 93.00 94 ALA A O 1
ATOM 761 N N . ARG A 1 95 ? 14.903 5.411 -30.171 1.00 92.44 95 ARG A N 1
ATOM 762 C CA . ARG A 1 95 ? 15.499 6.673 -30.646 1.00 92.44 95 ARG A CA 1
ATOM 763 C C . ARG A 1 95 ? 16.980 6.787 -30.287 1.00 92.44 95 ARG A C 1
ATOM 765 O O . ARG A 1 95 ? 17.768 7.238 -31.113 1.00 92.44 95 ARG A O 1
ATOM 772 N N . LEU A 1 96 ? 17.370 6.382 -29.079 1.00 91.69 96 LEU A N 1
ATOM 773 C CA . LEU A 1 96 ? 18.775 6.378 -28.667 1.00 91.69 96 LEU A CA 1
ATOM 774 C C . LEU A 1 96 ? 19.612 5.410 -29.510 1.00 91.69 96 LEU A C 1
ATOM 776 O O . LEU A 1 96 ? 20.682 5.788 -29.981 1.00 91.69 96 LEU A O 1
ATOM 780 N N . ALA A 1 97 ? 19.128 4.183 -29.707 1.00 93.75 97 ALA A N 1
ATOM 781 C CA . ALA A 1 97 ? 19.819 3.171 -30.497 1.00 93.75 97 ALA A CA 1
ATOM 782 C C . ALA A 1 97 ? 20.058 3.654 -31.936 1.00 93.75 97 ALA A C 1
ATOM 784 O O . ALA A 1 97 ? 21.160 3.501 -32.461 1.00 93.75 97 ALA A O 1
ATOM 785 N N . GLU A 1 98 ? 19.064 4.313 -32.536 1.00 95.44 98 GLU A N 1
ATOM 786 C CA . GLU A 1 98 ? 19.189 4.899 -33.871 1.00 95.44 98 GLU A CA 1
ATOM 787 C C . GLU A 1 98 ? 20.195 6.061 -33.901 1.00 95.44 98 GLU A C 1
ATOM 789 O O . GLU A 1 98 ? 21.036 6.131 -34.796 1.00 95.44 98 GLU A O 1
ATOM 794 N N . ARG A 1 99 ? 20.190 6.947 -32.893 1.00 94.94 99 ARG A N 1
ATOM 795 C CA . ARG A 1 99 ? 21.203 8.014 -32.775 1.00 94.94 99 ARG A CA 1
ATOM 796 C C . ARG A 1 99 ? 22.617 7.444 -32.689 1.00 94.94 99 ARG A C 1
ATOM 798 O O . ARG A 1 99 ? 23.494 7.915 -33.402 1.00 94.94 99 ARG A O 1
ATOM 805 N N . LEU A 1 100 ? 22.822 6.419 -31.861 1.00 94.56 100 LEU A N 1
ATOM 806 C CA . LEU A 1 100 ? 24.121 5.760 -31.691 1.00 94.56 100 LEU A CA 1
ATOM 807 C C . LEU A 1 100 ? 24.604 5.084 -32.977 1.00 94.56 100 LEU A C 1
ATOM 809 O O . LEU A 1 100 ? 25.795 5.119 -33.278 1.00 94.56 100 LEU A O 1
ATOM 813 N N . LYS A 1 101 ? 23.687 4.482 -33.740 1.00 95.19 101 LYS A N 1
ATOM 814 C CA . LYS A 1 101 ? 23.992 3.855 -35.031 1.00 95.19 101 LYS A CA 1
ATOM 815 C C . LYS A 1 101 ? 24.463 4.871 -36.078 1.00 95.19 101 LYS A C 1
ATOM 817 O O . LYS A 1 101 ? 25.269 4.521 -36.934 1.00 95.19 101 LYS A O 1
ATOM 822 N N . ASN A 1 102 ? 23.980 6.109 -35.992 1.00 95.69 102 ASN A N 1
ATOM 823 C CA . ASN A 1 102 ? 24.271 7.180 -36.946 1.00 95.69 102 ASN A CA 1
ATOM 824 C C . ASN A 1 102 ? 25.497 8.042 -36.578 1.00 95.69 102 ASN A C 1
ATOM 826 O O . ASN A 1 102 ? 25.845 8.945 -37.341 1.00 95.69 102 ASN A O 1
ATOM 830 N N . CYS A 1 103 ? 26.165 7.779 -35.447 1.00 96.06 103 CYS A N 1
ATOM 831 C CA . CYS A 1 103 ? 27.400 8.469 -35.060 1.00 96.06 103 CYS A CA 1
ATOM 832 C C . CYS A 1 103 ? 28.546 8.169 -36.041 1.00 96.06 103 CYS A C 1
ATOM 834 O O . CYS A 1 103 ? 28.807 7.013 -36.377 1.00 96.06 103 CYS A O 1
ATOM 836 N N . LYS A 1 104 ? 29.271 9.209 -36.461 1.00 95.75 104 LYS A N 1
ATOM 837 C CA . LYS A 1 104 ? 30.374 9.118 -37.434 1.00 95.75 104 LYS A CA 1
ATOM 838 C C . LYS A 1 104 ? 31.742 8.929 -36.783 1.00 95.75 104 LYS A C 1
ATOM 840 O O . LYS A 1 104 ? 32.674 8.471 -37.438 1.00 95.75 104 LYS A O 1
ATOM 845 N N . ASN A 1 105 ? 31.876 9.309 -35.516 1.00 96.19 105 ASN A N 1
ATOM 846 C CA . ASN A 1 105 ? 33.118 9.238 -34.753 1.00 96.19 105 ASN A CA 1
ATOM 847 C C . ASN A 1 105 ? 32.837 8.944 -33.265 1.00 96.19 105 ASN A C 1
ATOM 849 O O . ASN A 1 105 ? 31.685 8.898 -32.823 1.00 96.19 105 ASN A O 1
ATOM 853 N N . ASN A 1 106 ? 33.903 8.716 -32.494 1.00 94.94 106 ASN A N 1
ATOM 854 C CA . ASN A 1 106 ? 33.787 8.399 -31.070 1.00 94.94 106 ASN A CA 1
ATOM 855 C C . ASN A 1 106 ? 33.312 9.594 -30.231 1.00 94.94 106 ASN A C 1
ATOM 857 O O . ASN A 1 106 ? 32.577 9.382 -29.275 1.00 94.94 106 ASN A O 1
ATOM 861 N N . GLU A 1 107 ? 33.658 10.826 -30.608 1.00 96.06 107 GLU A N 1
ATOM 862 C CA . GLU A 1 107 ? 33.251 12.038 -29.881 1.00 96.06 107 GLU A CA 1
ATOM 863 C C . GLU A 1 107 ? 31.728 12.244 -29.930 1.00 96.06 107 GLU A C 1
ATOM 865 O O . GLU A 1 107 ? 31.091 12.474 -28.903 1.00 96.06 107 GLU A O 1
ATOM 870 N N . GLU A 1 108 ? 31.113 12.077 -31.107 1.00 95.19 108 GLU A N 1
ATOM 871 C CA . GLU A 1 108 ? 29.656 12.102 -31.278 1.00 95.19 108 GLU A CA 1
ATOM 872 C C . GLU A 1 108 ? 28.984 11.003 -30.446 1.00 95.19 108 GLU A C 1
ATOM 874 O O . GLU A 1 108 ? 27.957 11.239 -29.807 1.00 95.19 108 GLU A O 1
ATOM 879 N N . ARG A 1 109 ? 29.572 9.801 -30.423 1.00 94.25 109 ARG A N 1
ATOM 880 C CA . ARG A 1 109 ? 29.048 8.673 -29.645 1.00 94.25 109 ARG A CA 1
ATOM 881 C C . ARG A 1 109 ? 29.109 8.945 -28.143 1.00 94.25 109 ARG A C 1
ATOM 883 O O . ARG A 1 109 ? 28.133 8.682 -27.442 1.00 94.25 109 ARG A O 1
ATOM 890 N N . GLU A 1 110 ? 30.225 9.476 -27.652 1.00 96.19 110 GLU A N 1
ATOM 891 C CA . GLU A 1 110 ? 30.393 9.866 -26.250 1.00 96.19 110 GLU A CA 1
ATOM 892 C C . GLU A 1 110 ? 29.405 10.963 -25.849 1.00 96.19 110 GLU A C 1
ATOM 894 O O . GLU A 1 110 ? 28.786 10.866 -24.787 1.00 96.19 110 GLU A O 1
ATOM 899 N N . LEU A 1 111 ? 29.182 11.955 -26.715 1.00 96.00 111 LEU A N 1
ATOM 900 C CA . LEU A 1 111 ? 28.208 13.014 -26.469 1.00 96.00 111 LEU A CA 1
ATOM 901 C C . LEU A 1 111 ? 26.781 12.458 -26.336 1.00 96.00 111 LEU A C 1
ATOM 903 O O . LEU A 1 111 ? 26.086 12.788 -25.377 1.00 96.00 111 LEU A O 1
ATOM 907 N N . VAL A 1 112 ? 26.361 11.562 -27.238 1.00 95.00 112 VAL A N 1
ATOM 908 C CA . VAL A 1 112 ? 25.034 10.917 -27.178 1.00 95.00 112 VAL A CA 1
ATOM 909 C C . VAL A 1 112 ? 24.856 10.114 -25.884 1.00 95.00 112 VAL A C 1
ATOM 911 O O . VAL A 1 112 ? 23.796 10.173 -25.258 1.00 95.00 112 VAL A O 1
ATOM 914 N N . ILE A 1 113 ? 25.887 9.378 -25.458 1.00 93.69 113 ILE A N 1
ATOM 915 C CA . ILE A 1 113 ? 25.860 8.607 -24.204 1.00 93.69 113 ILE A CA 1
ATOM 916 C C . ILE A 1 113 ? 25.765 9.542 -22.995 1.00 93.69 113 ILE A C 1
ATOM 918 O O . ILE A 1 113 ? 24.997 9.275 -22.064 1.00 93.69 113 ILE A O 1
ATOM 922 N N . LYS A 1 114 ? 26.518 10.646 -23.007 1.00 95.25 114 LYS A N 1
ATOM 923 C CA . LYS A 1 114 ? 26.513 11.640 -21.933 1.00 95.25 114 LYS A CA 1
ATOM 924 C C . LYS A 1 114 ? 25.136 12.282 -21.774 1.00 95.25 114 LYS A C 1
ATOM 926 O O . LYS A 1 114 ? 24.591 12.257 -20.674 1.00 95.25 114 LYS A O 1
ATOM 931 N N . GLU A 1 115 ? 24.542 12.770 -22.863 1.00 93.38 115 GLU A N 1
ATOM 932 C CA . GLU A 1 115 ? 23.191 13.348 -22.856 1.00 93.38 115 GLU A CA 1
ATOM 933 C C . GLU A 1 115 ? 22.145 12.358 -22.328 1.00 93.38 115 GLU A C 1
ATOM 935 O O . GLU A 1 115 ? 21.277 12.718 -21.531 1.00 93.38 115 GLU A O 1
ATOM 940 N N . TRP A 1 116 ? 22.227 11.092 -22.748 1.00 91.94 116 TRP A N 1
ATOM 941 C CA . TRP A 1 116 ? 21.315 10.054 -22.274 1.00 91.94 116 TRP A CA 1
ATOM 942 C C . TRP A 1 116 ? 21.467 9.788 -20.775 1.00 91.94 116 TRP A C 1
ATOM 944 O O . TRP A 1 116 ? 20.469 9.682 -20.061 1.00 91.94 116 TRP A O 1
ATOM 954 N N . THR A 1 117 ? 22.706 9.739 -20.289 1.00 90.62 117 THR A N 1
ATOM 955 C CA . THR A 1 117 ? 23.005 9.538 -18.867 1.00 90.62 117 THR A CA 1
ATOM 956 C C . THR A 1 117 ? 22.487 10.708 -18.026 1.00 90.62 117 THR A C 1
ATOM 958 O O . THR A 1 117 ? 21.863 10.502 -16.987 1.00 90.62 117 THR A O 1
ATOM 961 N N . GLU A 1 118 ? 22.684 11.944 -18.488 1.00 94.12 118 GLU A N 1
ATOM 962 C CA . GLU A 1 118 ? 22.179 13.148 -17.818 1.00 94.12 118 GLU A CA 1
ATOM 963 C C . GLU A 1 118 ? 20.647 13.188 -17.778 1.00 94.12 118 GLU A C 1
ATOM 965 O O . GLU A 1 118 ? 20.061 13.494 -16.735 1.00 94.12 118 GLU A O 1
ATOM 970 N N . MET A 1 119 ? 19.990 12.823 -18.881 1.00 89.50 119 MET A N 1
ATOM 971 C CA . MET A 1 119 ? 18.536 12.685 -18.945 1.00 89.50 119 MET A CA 1
ATOM 972 C C . MET A 1 119 ? 18.025 11.623 -17.963 1.00 89.50 119 MET A C 1
ATOM 974 O O . MET A 1 119 ? 17.088 11.899 -17.216 1.00 89.50 119 MET A O 1
ATOM 978 N N . LEU A 1 120 ? 18.646 10.439 -17.917 1.00 87.94 120 LEU A N 1
ATOM 979 C CA . LEU A 1 120 ? 18.244 9.364 -17.006 1.00 87.94 120 LEU A CA 1
ATOM 980 C C . LEU A 1 120 ? 18.408 9.785 -15.538 1.00 87.94 120 LEU A C 1
ATOM 982 O O . LEU A 1 120 ? 17.522 9.553 -14.718 1.00 87.94 120 LEU A O 1
ATOM 986 N N . HIS A 1 121 ? 19.508 10.467 -15.206 1.00 90.25 121 HIS A N 1
ATOM 987 C CA . HIS A 1 121 ? 19.715 11.037 -13.873 1.00 90.25 121 HIS A CA 1
ATOM 988 C C . HIS A 1 121 ? 18.687 12.117 -13.521 1.00 90.25 121 HIS A C 1
ATOM 990 O O . HIS A 1 121 ? 18.301 12.248 -12.358 1.00 90.25 121 HIS A O 1
ATOM 996 N N . LYS A 1 122 ? 18.248 12.920 -14.495 1.00 92.00 122 LYS A N 1
ATOM 997 C CA . LYS A 1 122 ? 17.178 13.900 -14.291 1.00 92.00 122 LYS A CA 1
ATOM 998 C C . LYS A 1 122 ? 15.845 13.208 -13.988 1.00 92.00 122 LYS A C 1
ATOM 1000 O O . LYS A 1 122 ? 15.253 13.513 -12.959 1.00 92.00 122 LYS A O 1
ATOM 1005 N N . GLU A 1 123 ? 15.434 12.245 -14.809 1.00 88.06 123 GLU A N 1
ATOM 1006 C CA . GLU A 1 123 ? 14.177 11.502 -14.625 1.00 88.06 123 GLU A CA 1
ATOM 1007 C C . GLU A 1 123 ? 14.162 10.737 -13.291 1.00 88.06 123 GLU A C 1
ATOM 1009 O O . GLU A 1 123 ? 13.167 10.744 -12.569 1.00 88.06 123 GLU A O 1
ATOM 1014 N N . LEU A 1 124 ? 15.292 10.136 -12.902 1.00 87.00 124 LEU A N 1
ATOM 1015 C CA . LEU A 1 124 ? 15.422 9.472 -11.605 1.00 87.00 124 LEU A CA 1
ATOM 1016 C C . LEU A 1 124 ? 15.219 10.442 -10.429 1.00 87.00 124 LEU A C 1
ATOM 1018 O O . LEU A 1 124 ? 14.558 10.079 -9.457 1.00 87.00 124 LEU A O 1
ATOM 1022 N N . ARG A 1 125 ? 15.765 11.663 -10.509 1.00 90.44 125 ARG A N 1
ATOM 1023 C CA . ARG A 1 125 ? 15.570 12.692 -9.473 1.00 90.44 125 ARG A CA 1
ATOM 1024 C C . ARG A 1 125 ? 14.116 13.133 -9.381 1.00 90.44 125 ARG A C 1
ATOM 1026 O O . ARG A 1 125 ? 13.570 13.138 -8.286 1.00 90.44 125 ARG A O 1
ATOM 1033 N N . GLU A 1 126 ? 13.489 13.428 -10.515 1.00 92.12 126 GLU A N 1
ATOM 1034 C CA . GLU A 1 126 ? 12.078 13.834 -10.565 1.00 92.12 126 GLU A CA 1
ATOM 1035 C C . GLU A 1 126 ? 11.163 12.735 -9.994 1.00 92.12 126 GLU A C 1
ATOM 1037 O O . GLU A 1 126 ? 10.278 13.015 -9.185 1.00 92.12 126 GLU A O 1
ATOM 1042 N N . ASN A 1 127 ? 11.428 11.465 -10.320 1.00 85.06 127 ASN A N 1
ATOM 1043 C CA . ASN A 1 127 ? 10.691 10.329 -9.763 1.00 85.06 127 ASN A CA 1
ATOM 1044 C C . ASN A 1 127 ? 10.914 10.156 -8.253 1.00 85.06 127 ASN A C 1
ATOM 1046 O O . ASN A 1 127 ? 9.975 9.824 -7.525 1.00 85.06 127 ASN A O 1
ATOM 1050 N N . LEU A 1 128 ? 12.137 10.383 -7.766 1.00 85.88 128 LEU A N 1
ATOM 1051 C CA . LEU A 1 128 ? 12.439 10.320 -6.337 1.00 85.88 128 LEU A CA 1
ATOM 1052 C C . LEU A 1 128 ? 11.696 11.420 -5.567 1.00 85.88 128 LEU A C 1
ATOM 1054 O O . LEU A 1 128 ? 11.086 11.133 -4.538 1.00 85.88 128 LEU A O 1
ATOM 1058 N N . GLU A 1 129 ? 11.701 12.651 -6.078 1.00 92.38 129 GLU A N 1
ATOM 1059 C CA . GLU A 1 129 ? 10.968 13.778 -5.492 1.00 92.38 129 GLU A CA 1
ATOM 1060 C C . GLU A 1 129 ? 9.455 13.521 -5.482 1.00 92.38 129 GLU A C 1
ATOM 1062 O O . GLU A 1 129 ? 8.804 13.687 -4.447 1.00 92.38 129 GLU A O 1
ATOM 1067 N N . ALA A 1 130 ? 8.897 13.026 -6.592 1.00 87.88 130 ALA A N 1
ATOM 1068 C CA . ALA A 1 130 ? 7.487 12.649 -6.672 1.00 87.88 130 ALA A CA 1
ATOM 1069 C C . ALA A 1 130 ? 7.128 11.547 -5.659 1.00 87.88 130 ALA A C 1
ATOM 1071 O O . ALA A 1 130 ? 6.109 11.642 -4.971 1.00 87.88 130 ALA A O 1
ATOM 1072 N N . SER A 1 131 ? 7.982 10.529 -5.510 1.00 81.88 131 SER A N 1
ATOM 1073 C CA . SER A 1 131 ? 7.784 9.454 -4.533 1.00 81.88 131 SER A CA 1
ATOM 1074 C C . SER A 1 131 ? 7.845 9.962 -3.091 1.00 81.88 131 SER A C 1
ATOM 1076 O O . SER A 1 131 ? 7.061 9.515 -2.252 1.00 81.88 131 SER A O 1
ATOM 1078 N N . GLN A 1 132 ? 8.754 10.890 -2.783 1.00 86.50 132 GLN A N 1
ATOM 1079 C CA . GLN A 1 132 ? 8.848 11.506 -1.459 1.00 86.50 132 GLN A CA 1
ATOM 1080 C C . GLN A 1 132 ? 7.610 12.352 -1.144 1.00 86.50 132 GLN A C 1
ATOM 1082 O O . GLN A 1 132 ? 7.074 12.263 -0.037 1.00 86.50 132 GLN A O 1
ATOM 1087 N N . LEU A 1 133 ? 7.121 13.124 -2.120 1.00 90.88 133 LEU A N 1
ATOM 1088 C CA . LEU A 1 133 ? 5.897 13.909 -1.986 1.00 90.88 133 LEU A CA 1
ATOM 1089 C C . LEU A 1 133 ? 4.674 13.010 -1.764 1.00 90.88 133 LEU A C 1
ATOM 1091 O O . LEU A 1 133 ? 3.881 13.277 -0.863 1.00 90.88 133 LEU A O 1
ATOM 1095 N N . ALA A 1 134 ? 4.543 11.922 -2.527 1.00 85.88 134 ALA A N 1
ATOM 1096 C CA . ALA A 1 134 ? 3.466 10.951 -2.349 1.00 85.88 134 ALA A CA 1
ATOM 1097 C C . ALA A 1 134 ? 3.484 10.339 -0.938 1.00 85.88 134 ALA A C 1
ATOM 1099 O O . ALA A 1 134 ? 2.464 10.339 -0.250 1.00 85.88 134 ALA A O 1
ATOM 1100 N N . ALA A 1 135 ? 4.656 9.914 -0.453 1.00 79.88 135 ALA A N 1
ATOM 1101 C CA . ALA A 1 135 ? 4.805 9.398 0.906 1.00 79.88 135 ALA A CA 1
ATOM 1102 C C . ALA A 1 135 ? 4.457 10.449 1.979 1.00 79.88 135 ALA A C 1
ATOM 1104 O O . ALA A 1 135 ? 3.844 10.124 2.997 1.00 79.88 135 ALA A O 1
ATOM 1105 N N . ALA A 1 136 ? 4.818 11.718 1.764 1.00 90.12 136 ALA A N 1
ATOM 1106 C CA . ALA A 1 136 ? 4.447 12.808 2.664 1.00 90.12 136 ALA A CA 1
ATOM 1107 C C . ALA A 1 136 ? 2.926 13.052 2.682 1.00 90.12 136 ALA A C 1
ATOM 1109 O O . ALA A 1 136 ? 2.353 13.236 3.757 1.00 90.12 136 ALA A O 1
ATOM 1110 N N . ILE A 1 137 ? 2.264 13.001 1.522 1.00 90.31 137 ILE A N 1
ATOM 1111 C CA . ILE A 1 137 ? 0.802 13.111 1.407 1.00 90.31 137 ILE A CA 1
ATOM 1112 C C . ILE A 1 137 ? 0.110 11.973 2.162 1.00 90.31 137 ILE A C 1
ATOM 1114 O O . ILE A 1 137 ? -0.828 12.239 2.912 1.00 90.31 137 ILE A O 1
ATOM 1118 N N . GLU A 1 138 ? 0.579 10.732 2.029 1.00 83.19 138 GLU A N 1
ATOM 1119 C CA . GLU A 1 138 ? -0.005 9.597 2.755 1.00 83.19 138 GLU A CA 1
ATOM 1120 C C . GLU A 1 138 ? 0.152 9.733 4.273 1.00 83.19 138 GLU A C 1
ATOM 1122 O O . GLU A 1 138 ? -0.803 9.509 5.018 1.00 83.19 138 GLU A O 1
ATOM 1127 N N . ARG A 1 139 ? 1.300 10.225 4.757 1.00 86.00 139 ARG A N 1
ATOM 1128 C CA . ARG A 1 139 ? 1.469 10.544 6.188 1.00 86.00 139 ARG A CA 1
ATOM 1129 C C . ARG A 1 139 ? 0.490 11.619 6.659 1.00 86.00 139 ARG A C 1
ATOM 1131 O O . ARG A 1 139 ? -0.068 11.500 7.748 1.00 86.00 139 ARG A O 1
ATOM 1138 N N . LEU A 1 140 ? 0.259 12.660 5.855 1.00 89.50 140 LEU A N 1
ATOM 1139 C CA . LEU A 1 140 ? -0.720 13.705 6.176 1.00 89.50 140 LEU A CA 1
ATOM 1140 C C . LEU A 1 140 ? -2.154 13.163 6.190 1.00 89.50 140 LEU A C 1
ATOM 1142 O O . LEU A 1 140 ? -2.933 13.537 7.065 1.00 89.50 140 LEU A O 1
ATOM 1146 N N . ARG A 1 141 ? -2.503 12.270 5.257 1.00 86.69 141 ARG A N 1
ATOM 1147 C CA . ARG A 1 141 ? -3.809 11.593 5.226 1.00 86.69 141 ARG A CA 1
ATOM 1148 C C . ARG A 1 141 ? -4.017 10.732 6.467 1.00 86.69 141 ARG A C 1
ATOM 1150 O O . ARG A 1 141 ? -5.048 10.878 7.120 1.00 86.69 141 ARG A O 1
ATOM 1157 N N . ALA A 1 142 ? -3.030 9.912 6.827 1.00 78.38 142 ALA A N 1
ATOM 1158 C CA . ALA A 1 142 ? -3.073 9.081 8.028 1.00 78.38 142 ALA A CA 1
ATOM 1159 C C . ALA A 1 142 ? -3.239 9.933 9.296 1.00 78.38 142 ALA A C 1
ATOM 1161 O O . ALA A 1 142 ? -4.129 9.672 10.105 1.00 78.38 142 ALA A O 1
ATOM 1162 N N . LYS A 1 143 ? -2.459 11.015 9.420 1.00 82.88 143 LYS A N 1
ATOM 1163 C CA . LYS A 1 143 ? -2.572 11.953 10.543 1.00 82.88 143 LYS A CA 1
ATOM 1164 C C . LYS A 1 143 ? -3.951 12.612 10.608 1.00 82.88 143 LYS A C 1
ATOM 1166 O O . LYS A 1 143 ? -4.561 12.645 11.669 1.00 82.88 143 LYS A O 1
ATOM 1171 N N . ARG A 1 144 ? -4.482 13.085 9.476 1.00 86.19 144 ARG A N 1
ATOM 1172 C CA . ARG A 1 144 ? -5.824 13.686 9.417 1.00 86.19 144 ARG A CA 1
ATOM 1173 C C . ARG A 1 144 ? -6.905 12.704 9.864 1.00 86.19 144 ARG A C 1
ATOM 1175 O O . ARG A 1 144 ? -7.821 13.109 10.573 1.00 86.19 144 ARG A O 1
ATOM 1182 N N . LEU A 1 145 ? -6.819 11.444 9.436 1.00 79.56 145 LEU A N 1
ATOM 1183 C CA . LEU A 1 145 ? -7.776 10.413 9.833 1.00 79.56 145 LEU A CA 1
ATOM 1184 C C . LEU A 1 145 ? -7.711 10.166 11.345 1.00 79.56 145 LEU A C 1
ATOM 1186 O O . LEU A 1 145 ? -8.747 10.125 12.006 1.00 79.56 145 LEU A O 1
ATOM 1190 N N . GLN A 1 146 ? -6.499 10.084 11.898 1.00 77.94 146 GLN A N 1
ATOM 1191 C CA . GLN A 1 146 ? -6.284 9.961 13.336 1.00 77.94 146 GLN A CA 1
ATOM 1192 C C . GLN A 1 146 ? -6.886 11.156 14.096 1.00 77.94 146 GLN A C 1
ATOM 1194 O O . GLN A 1 146 ? -7.691 10.955 15.006 1.00 77.94 146 GLN A O 1
ATOM 1199 N N . ASP A 1 147 ? -6.590 12.391 13.683 1.00 79.19 147 ASP A N 1
ATOM 1200 C CA . ASP A 1 147 ? -7.121 13.612 14.306 1.00 79.19 147 ASP A CA 1
ATOM 1201 C C . ASP A 1 147 ? -8.662 13.657 14.253 1.00 79.19 147 ASP A C 1
ATOM 1203 O O . ASP A 1 147 ? -9.321 13.982 15.243 1.00 79.19 147 ASP A O 1
ATOM 1207 N N . GLN A 1 148 ? -9.264 13.271 13.122 1.00 78.56 148 GLN A N 1
ATOM 1208 C CA . GLN A 1 148 ? -10.721 13.169 12.982 1.00 78.56 148 GLN A CA 1
ATOM 1209 C C . GLN A 1 148 ? -11.324 12.138 13.938 1.00 78.56 148 GLN A C 1
ATOM 1211 O O . GLN A 1 148 ? -12.352 12.410 14.560 1.00 78.56 148 GLN A O 1
ATOM 1216 N N . MET A 1 149 ? -10.684 10.976 14.094 1.00 77.62 149 MET A N 1
ATOM 1217 C CA . MET A 1 149 ? -11.120 9.969 15.059 1.00 77.62 149 MET A CA 1
ATOM 1218 C C . MET A 1 149 ? -11.026 10.485 16.499 1.00 77.62 149 MET A C 1
ATOM 1220 O O . MET A 1 149 ? -11.946 10.247 17.284 1.00 77.62 149 MET A O 1
ATOM 1224 N N . HIS A 1 150 ? -9.966 11.219 16.853 1.00 74.44 150 HIS A N 1
ATOM 1225 C CA . HIS A 1 150 ? -9.848 11.847 18.173 1.00 74.44 150 HIS A CA 1
ATOM 1226 C C . HIS A 1 150 ? -10.966 12.871 18.419 1.00 74.44 150 HIS A C 1
ATOM 1228 O O . HIS A 1 150 ? -11.607 12.829 19.470 1.00 74.44 150 HIS A O 1
ATOM 1234 N N . HIS A 1 151 ? -11.261 13.740 17.446 1.00 78.62 151 HIS A N 1
ATOM 1235 C CA . HIS A 1 151 ? -12.360 14.705 17.549 1.00 78.62 151 HIS A CA 1
ATOM 1236 C C . HIS A 1 151 ? -13.729 14.028 17.694 1.00 78.62 151 HIS A C 1
ATOM 1238 O O . HIS A 1 151 ? -14.467 14.353 18.620 1.00 78.62 151 HIS A O 1
ATOM 1244 N N . ALA A 1 152 ? -14.039 13.033 16.858 1.00 80.75 152 ALA A N 1
ATOM 1245 C CA . ALA A 1 152 ? -15.308 12.307 16.933 1.00 80.75 152 ALA A CA 1
ATOM 1246 C C . ALA A 1 152 ? -15.491 11.594 18.285 1.00 80.75 152 ALA A C 1
ATOM 1248 O O . ALA A 1 152 ? -16.574 11.627 18.871 1.00 80.75 152 ALA A O 1
ATOM 1249 N N . ARG A 1 153 ? -14.421 10.988 18.822 1.00 76.81 153 ARG A N 1
ATOM 1250 C CA . ARG A 1 153 ? -14.440 10.381 20.163 1.00 76.81 153 ARG A CA 1
ATOM 1251 C C . ARG A 1 153 ? -14.667 11.436 21.248 1.00 76.81 153 ARG A C 1
ATOM 1253 O O . ARG A 1 153 ? -15.468 11.205 22.150 1.00 76.81 153 ARG A O 1
ATOM 1260 N N . LYS A 1 154 ? -14.019 12.601 21.153 1.00 78.38 154 LYS A N 1
ATOM 1261 C CA . LYS A 1 154 ? -14.222 13.720 22.087 1.00 78.38 154 LYS A CA 1
ATOM 1262 C C . LYS A 1 154 ? -15.672 14.204 22.089 1.00 78.38 154 LYS A C 1
ATOM 1264 O O . LYS A 1 154 ? -16.268 14.296 23.161 1.00 78.38 154 LYS A O 1
ATOM 1269 N N . ASP A 1 155 ? -16.259 14.430 20.922 1.00 82.06 155 ASP A N 1
ATOM 1270 C CA . ASP A 1 155 ? -17.648 14.883 20.815 1.00 82.06 155 ASP A CA 1
ATOM 1271 C C . ASP A 1 155 ? -18.620 13.848 21.401 1.00 82.06 155 ASP A C 1
ATOM 1273 O O . ASP A 1 155 ? -19.490 14.197 22.201 1.00 82.06 155 ASP A O 1
ATOM 1277 N N . ALA A 1 156 ? -18.417 12.559 21.104 1.00 83.12 156 ALA A N 1
ATOM 1278 C CA . ALA A 1 156 ? -19.222 11.476 21.668 1.00 83.12 156 ALA A CA 1
ATOM 1279 C C . ALA A 1 156 ? -19.130 11.419 23.204 1.00 83.12 156 ALA A C 1
ATOM 1281 O O . ALA A 1 156 ? -20.156 11.398 23.886 1.00 83.12 156 ALA A O 1
ATOM 1282 N N . THR A 1 157 ? -17.916 11.452 23.764 1.00 77.12 157 THR A N 1
ATOM 1283 C CA . THR A 1 157 ? -17.720 11.431 25.227 1.00 77.12 157 THR A CA 1
ATOM 1284 C C . THR A 1 157 ? -18.369 12.635 25.917 1.00 77.12 157 THR A C 1
ATOM 1286 O O . THR A 1 157 ? -18.982 12.488 26.976 1.00 77.12 157 THR A O 1
ATOM 1289 N N . GLN A 1 158 ? -18.327 13.818 25.293 1.00 81.81 158 GLN A N 1
ATOM 1290 C CA . GLN A 1 158 ? -18.971 15.020 25.819 1.00 81.81 158 GLN A CA 1
ATOM 1291 C C . GLN A 1 158 ? -20.501 14.914 25.807 1.00 81.81 158 GLN A C 1
ATOM 1293 O O . GLN A 1 158 ? -21.149 15.334 26.770 1.00 81.81 158 GLN A O 1
ATOM 1298 N N . VAL A 1 159 ? -21.083 14.346 24.746 1.00 85.31 159 VAL A N 1
ATOM 1299 C CA . VAL A 1 159 ? -22.527 14.086 24.666 1.00 85.31 159 VAL A CA 1
ATOM 1300 C C . VAL A 1 159 ? -22.955 13.144 25.786 1.00 85.31 159 VAL A C 1
ATOM 1302 O O . VAL A 1 159 ? -23.894 13.467 26.513 1.00 85.31 159 VAL A O 1
ATOM 1305 N N . VAL A 1 160 ? -22.243 12.033 25.999 1.00 83.88 160 VAL A N 1
ATOM 1306 C CA . VAL A 1 160 ? -22.588 11.092 27.076 1.00 83.88 160 VAL A CA 1
ATOM 1307 C C . VAL A 1 160 ? -22.453 11.749 28.452 1.00 83.88 160 VAL A C 1
ATOM 1309 O O . VAL A 1 160 ? -23.380 11.656 29.255 1.00 83.88 160 VAL A O 1
ATOM 1312 N N . ALA A 1 161 ? -21.374 12.494 28.707 1.00 77.88 161 ALA A N 1
ATOM 1313 C CA . ALA A 1 161 ? -21.199 13.223 29.966 1.00 77.88 161 ALA A CA 1
ATOM 1314 C C . ALA A 1 161 ? -22.307 14.268 30.214 1.00 77.88 161 ALA A C 1
ATOM 1316 O O . ALA A 1 161 ? -22.668 14.553 31.358 1.00 77.88 161 ALA A O 1
ATOM 1317 N N . ASN A 1 162 ? -22.859 14.868 29.157 1.00 82.56 162 ASN A N 1
ATOM 1318 C CA . ASN A 1 162 ? -23.997 15.780 29.273 1.00 82.56 162 ASN A CA 1
ATOM 1319 C C . ASN A 1 162 ? -25.298 15.024 29.571 1.00 82.56 162 ASN A C 1
ATOM 1321 O O . ASN A 1 162 ? -26.042 15.434 30.460 1.00 82.56 162 ASN A O 1
ATOM 1325 N N . LEU A 1 163 ? -25.538 13.898 28.895 1.00 86.44 163 LEU A N 1
ATOM 1326 C CA . LEU A 1 163 ? -26.717 13.056 29.116 1.00 86.44 163 LEU A CA 1
ATOM 1327 C C . LEU A 1 163 ? -26.753 12.460 30.528 1.00 86.44 163 LEU A C 1
ATOM 1329 O O . LEU A 1 163 ? -27.811 12.446 31.149 1.00 86.44 163 LEU A O 1
ATOM 1333 N N . GLN A 1 164 ? -25.607 12.036 31.072 1.00 79.81 164 GLN A N 1
ATOM 1334 C CA . GLN A 1 164 ? -25.500 11.534 32.450 1.00 79.81 164 GLN A CA 1
ATOM 1335 C C . GLN A 1 164 ? -25.933 12.567 33.501 1.00 79.81 164 GLN A C 1
ATOM 1337 O O . GLN A 1 164 ? -26.417 12.190 34.564 1.00 79.81 164 GLN A O 1
ATOM 1342 N N . ARG A 1 165 ? -25.801 13.864 33.195 1.00 81.75 165 ARG A N 1
ATOM 1343 C CA . ARG A 1 165 ? -26.187 14.971 34.084 1.00 81.75 165 ARG A CA 1
ATOM 1344 C C . ARG A 1 165 ? -27.619 15.456 33.865 1.00 81.75 165 ARG A C 1
ATOM 1346 O O . ARG A 1 165 ? -28.144 16.202 34.691 1.00 81.75 165 ARG A O 1
ATOM 1353 N N . GLN A 1 166 ? -28.252 15.064 32.763 1.00 85.44 166 GLN A N 1
ATOM 1354 C CA . GLN A 1 166 ? -29.586 15.524 32.407 1.00 85.44 166 GLN A CA 1
ATOM 1355 C C . GLN A 1 166 ? -30.662 14.759 33.185 1.00 85.44 166 GLN A C 1
ATOM 1357 O O . GLN A 1 166 ? -30.725 13.530 33.158 1.00 85.44 166 GLN A O 1
ATOM 1362 N N . GLN A 1 167 ? -31.560 15.501 33.835 1.00 85.75 167 GLN A N 1
ATOM 1363 C CA . GLN A 1 167 ? -32.752 14.941 34.465 1.00 85.75 167 GLN A CA 1
ATOM 1364 C C . GLN A 1 167 ? -33.956 15.032 33.527 1.00 85.75 167 GLN A C 1
ATOM 1366 O O . GLN A 1 167 ? -34.238 16.087 32.960 1.00 85.75 167 GLN A O 1
ATOM 1371 N N . VAL A 1 168 ? -34.699 13.935 33.411 1.00 85.81 168 VAL A N 1
ATOM 1372 C CA . VAL A 1 168 ? -35.994 13.871 32.728 1.00 85.81 168 VAL A CA 1
ATOM 1373 C C . VAL A 1 168 ? -37.014 13.396 33.752 1.00 85.81 168 VAL A C 1
ATOM 1375 O O . VAL A 1 168 ? -36.877 12.307 34.305 1.00 85.81 168 VAL A O 1
ATOM 1378 N N . SER A 1 169 ? -38.001 14.239 34.066 1.00 86.12 169 SER A N 1
ATOM 1379 C CA . SER A 1 169 ? -38.997 13.969 35.117 1.00 86.12 169 SER A CA 1
ATOM 1380 C C . SER A 1 169 ? -38.362 13.557 36.455 1.00 86.12 169 SER A C 1
ATOM 1382 O O . SER A 1 169 ? -38.760 12.569 37.070 1.00 86.12 169 SER A O 1
ATOM 1384 N N . SER A 1 170 ? -37.330 14.298 36.878 1.00 85.38 170 SER A N 1
ATOM 1385 C CA . SER A 1 170 ? -36.543 14.056 38.102 1.00 85.38 170 SER A CA 1
ATOM 1386 C C . SER A 1 170 ? -35.758 12.735 38.137 1.00 85.38 170 SER A C 1
ATOM 1388 O O . SER A 1 170 ? -35.224 12.371 39.183 1.00 85.38 170 SER A O 1
ATOM 1390 N N . ARG A 1 171 ? -35.644 12.026 37.006 1.00 82.56 171 ARG A N 1
ATOM 1391 C CA . ARG A 1 171 ? -34.855 10.794 36.863 1.00 82.56 171 ARG A CA 1
ATOM 1392 C C . ARG A 1 171 ? -33.652 11.002 35.951 1.00 82.56 171 ARG A C 1
ATOM 1394 O O . ARG A 1 171 ? -33.715 11.763 34.988 1.00 82.56 171 ARG A O 1
ATOM 1401 N N . LEU A 1 172 ? -32.566 10.292 36.237 1.00 84.94 172 LEU A N 1
ATOM 1402 C CA . LEU A 1 172 ? -31.330 10.316 35.452 1.00 84.94 172 LEU A CA 1
ATOM 1403 C C . LEU A 1 172 ? -31.322 9.138 34.477 1.00 84.94 172 LEU A C 1
ATOM 1405 O O . LEU A 1 172 ? -30.698 8.112 34.724 1.00 84.94 172 LEU A O 1
ATOM 1409 N N . ILE A 1 173 ? -32.039 9.289 33.365 1.00 86.62 173 ILE A N 1
ATOM 1410 C CA . ILE A 1 173 ? -32.290 8.200 32.407 1.00 86.62 173 ILE A CA 1
ATOM 1411 C C . ILE A 1 173 ? -30.993 7.579 31.872 1.00 86.62 173 ILE A C 1
ATOM 1413 O O . ILE A 1 173 ? -30.892 6.361 31.759 1.00 86.62 173 ILE A O 1
ATOM 1417 N N . ALA A 1 174 ? -29.980 8.397 31.577 1.00 85.38 174 ALA A N 1
ATOM 1418 C CA . ALA A 1 174 ? -28.691 7.902 31.098 1.00 85.38 174 ALA A CA 1
ATOM 1419 C C . ALA A 1 174 ? -27.943 7.075 32.159 1.00 85.38 174 ALA A C 1
ATOM 1421 O O . ALA A 1 174 ? -27.254 6.115 31.817 1.00 85.38 174 ALA A O 1
ATOM 1422 N N . SER A 1 175 ? -28.107 7.415 33.439 1.00 83.31 175 SER A N 1
ATOM 1423 C CA . SER A 1 175 ? -27.516 6.657 34.542 1.00 83.31 175 SER A CA 1
ATOM 1424 C C . SER A 1 175 ? -28.205 5.305 34.726 1.00 83.31 175 SER A C 1
ATOM 1426 O O . SER A 1 175 ? -27.521 4.287 34.817 1.00 83.31 175 SER A O 1
ATOM 1428 N N . ASP A 1 176 ? -29.542 5.285 34.680 1.00 83.88 176 ASP A N 1
ATOM 1429 C CA . ASP A 1 176 ? -30.346 4.053 34.714 1.00 83.88 176 ASP A CA 1
ATOM 1430 C C . ASP A 1 176 ? -29.987 3.127 33.528 1.00 83.88 176 ASP A C 1
ATOM 1432 O O . ASP A 1 176 ? -29.875 1.905 33.674 1.00 83.88 176 ASP A O 1
ATOM 1436 N N . TYR A 1 177 ? -29.760 3.711 32.343 1.00 86.31 177 TYR A N 1
ATOM 1437 C CA . TYR A 1 177 ? -29.359 2.977 31.142 1.00 86.31 177 TYR A CA 1
ATOM 1438 C C . TYR A 1 177 ? -27.976 2.337 31.294 1.00 86.31 177 TYR A C 1
ATOM 1440 O O . TYR A 1 177 ? -27.830 1.144 31.046 1.00 86.31 177 TYR A O 1
ATOM 1448 N N . LEU A 1 178 ? -26.967 3.095 31.735 1.00 81.94 178 LEU A N 1
ATOM 1449 C CA . LEU A 1 178 ? -25.617 2.562 31.961 1.00 81.94 178 LEU A CA 1
ATOM 1450 C C . LEU A 1 178 ? -25.596 1.480 33.046 1.00 81.94 178 LEU A C 1
ATOM 1452 O O . LEU A 1 178 ? -24.854 0.512 32.928 1.00 81.94 178 LEU A O 1
ATOM 1456 N N . GLN A 1 179 ? -26.435 1.605 34.077 1.00 78.69 179 GLN A N 1
ATOM 1457 C CA . GLN A 1 179 ? -26.581 0.576 35.107 1.00 78.69 179 GLN A CA 1
ATOM 1458 C C . GLN A 1 179 ? -27.125 -0.743 34.540 1.00 78.69 179 GLN A C 1
ATOM 1460 O O . GLN A 1 179 ? -26.763 -1.816 35.016 1.00 78.69 179 GLN A O 1
ATOM 1465 N N . SER A 1 180 ? -27.978 -0.659 33.519 1.00 84.88 180 SER A N 1
ATOM 1466 C CA . SER A 1 180 ? -28.592 -1.818 32.864 1.00 84.88 180 SER A CA 1
ATOM 1467 C C . SER A 1 180 ? -27.714 -2.436 31.764 1.00 84.88 180 SER A C 1
ATOM 1469 O O . SER A 1 180 ? -28.003 -3.544 31.322 1.00 84.88 180 SER A O 1
ATOM 1471 N N . ASN A 1 181 ? -26.654 -1.744 31.325 1.00 84.94 181 ASN A N 1
ATOM 1472 C CA . ASN A 1 181 ? -25.765 -2.145 30.227 1.00 84.94 181 ASN A CA 1
ATOM 1473 C C . ASN A 1 181 ? -24.302 -2.123 30.701 1.00 84.94 181 ASN A C 1
ATOM 1475 O O . ASN A 1 181 ? -23.534 -1.203 30.408 1.00 84.94 181 ASN A O 1
ATOM 1479 N N . LEU A 1 182 ? -23.939 -3.118 31.515 1.00 75.88 182 LEU A N 1
ATOM 1480 C CA . LEU A 1 182 ? -22.629 -3.196 32.171 1.00 75.88 182 LEU A CA 1
ATOM 1481 C C . LEU A 1 182 ? -21.475 -3.499 31.207 1.00 75.88 182 LEU A C 1
ATOM 1483 O O . LEU A 1 182 ? -20.335 -3.192 31.531 1.00 75.88 182 LEU A O 1
ATOM 1487 N N . ASP A 1 183 ? -21.741 -4.032 30.021 1.00 79.81 183 ASP A N 1
ATOM 1488 C CA . ASP A 1 183 ? -20.768 -4.195 28.932 1.00 79.81 183 ASP A CA 1
ATOM 1489 C C . ASP A 1 183 ? -20.146 -2.855 28.498 1.00 79.81 183 ASP A C 1
ATOM 1491 O O . ASP A 1 183 ? -18.972 -2.783 28.134 1.00 79.81 183 ASP A O 1
ATOM 1495 N N . LEU A 1 184 ? -20.891 -1.755 28.640 1.00 79.94 184 LEU A N 1
ATOM 1496 C CA . LEU A 1 184 ? -20.373 -0.410 28.395 1.00 79.94 184 LEU A CA 1
ATOM 1497 C C . LEU A 1 184 ? -19.333 0.019 29.440 1.00 79.94 184 LEU A C 1
ATOM 1499 O O . LEU A 1 184 ? -18.555 0.936 29.176 1.00 79.94 184 LEU A O 1
ATOM 1503 N N . SER A 1 185 ? -19.278 -0.632 30.610 1.00 71.50 185 SER A N 1
ATOM 1504 C CA . SER A 1 185 ? -18.242 -0.357 31.611 1.00 71.50 185 SER A CA 1
ATOM 1505 C C . SER A 1 185 ? -16.855 -0.749 31.111 1.00 71.50 185 SER A C 1
ATOM 1507 O O . SER A 1 185 ? -15.927 0.043 31.265 1.00 71.50 185 SER A O 1
ATOM 1509 N N . ASP A 1 186 ? -16.731 -1.887 30.425 1.00 71.75 186 ASP A N 1
ATOM 1510 C CA . ASP A 1 186 ? -15.466 -2.366 29.865 1.00 71.75 186 ASP A CA 1
ATOM 1511 C C . ASP A 1 186 ? -14.949 -1.418 28.772 1.00 71.75 186 ASP A C 1
ATOM 1513 O O . ASP A 1 186 ? -13.753 -1.129 28.712 1.00 71.75 186 ASP A O 1
ATOM 1517 N N . VAL A 1 187 ? -15.854 -0.830 27.980 1.00 77.44 187 VAL A N 1
ATOM 1518 C CA . VAL A 1 187 ? -15.521 0.207 26.987 1.00 77.44 187 VAL A CA 1
ATOM 1519 C C . VAL A 1 187 ? -14.961 1.467 27.658 1.00 77.44 187 VAL A C 1
ATOM 1521 O O . VAL A 1 187 ? -13.990 2.050 27.171 1.00 77.44 187 VAL A O 1
ATOM 1524 N N . LEU A 1 188 ? -15.529 1.885 28.797 1.00 73.19 188 LEU A N 1
ATOM 1525 C CA . LEU A 1 188 ? -15.004 3.016 29.572 1.00 73.19 188 LEU A CA 1
ATOM 1526 C C . LEU A 1 188 ? -13.616 2.715 30.140 1.00 73.19 188 LEU A C 1
ATOM 1528 O O . 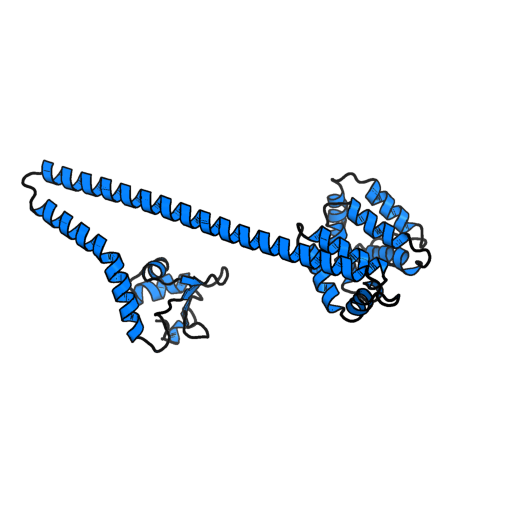LEU A 1 188 ? -12.770 3.606 30.142 1.00 73.19 188 LEU A O 1
ATOM 1532 N N . VAL A 1 189 ? -13.376 1.478 30.594 1.00 69.06 189 VAL A N 1
ATOM 1533 C CA . VAL A 1 189 ? -12.072 1.043 31.123 1.00 69.06 189 VAL A CA 1
ATOM 1534 C C . VAL A 1 189 ? -11.008 1.059 30.032 1.00 69.06 189 VAL A C 1
ATOM 1536 O O . VAL A 1 189 ? -9.953 1.661 30.214 1.00 69.06 189 VAL A O 1
ATOM 1539 N N . GLN A 1 190 ? -11.301 0.447 28.884 1.00 70.62 190 GLN A N 1
ATOM 1540 C CA . GLN A 1 190 ? -10.396 0.411 27.732 1.00 70.62 190 GLN A CA 1
ATOM 1541 C C . GLN A 1 190 ? -10.081 1.822 27.215 1.00 70.62 190 GLN A C 1
ATOM 1543 O O . GLN A 1 190 ? -8.971 2.096 26.764 1.00 70.62 190 GLN A O 1
ATOM 1548 N N . GLY A 1 191 ? -11.022 2.761 27.350 1.00 69.56 191 GLY A N 1
ATOM 1549 C CA . GLY A 1 191 ? -10.816 4.168 27.010 1.00 69.56 191 GLY A CA 1
ATOM 1550 C C . GLY A 1 191 ? -9.661 4.851 27.757 1.00 69.56 191 GLY A C 1
ATOM 1551 O O . GLY A 1 191 ? -9.078 5.795 27.219 1.00 69.56 191 GLY A O 1
ATOM 1552 N N . PHE A 1 192 ? -9.286 4.371 28.952 1.00 66.69 192 PHE A N 1
ATOM 1553 C CA . PHE A 1 192 ? -8.155 4.906 29.722 1.00 66.69 192 PHE A CA 1
ATOM 1554 C C . PHE A 1 192 ? -6.782 4.495 29.178 1.00 66.69 192 PHE A C 1
ATOM 1556 O O . PHE A 1 192 ? -5.801 5.173 29.474 1.00 66.69 192 PHE A O 1
ATOM 1563 N N . GLU A 1 193 ? -6.699 3.445 28.355 1.00 64.50 193 GLU A N 1
ATOM 1564 C CA . GLU A 1 193 ? -5.445 3.044 27.699 1.00 64.50 193 GLU A CA 1
ATOM 1565 C C . GLU A 1 193 ? -4.984 4.085 26.667 1.00 64.50 193 GLU A C 1
ATOM 1567 O O . GLU A 1 193 ? -3.798 4.193 26.356 1.00 64.50 193 GLU A O 1
ATOM 1572 N N . ASN A 1 194 ? -5.913 4.901 26.158 1.00 69.38 194 ASN A N 1
ATOM 1573 C CA . ASN A 1 194 ? -5.605 6.011 25.271 1.00 69.38 194 ASN A CA 1
ATOM 1574 C C . ASN A 1 194 ? -5.310 7.279 26.085 1.00 69.38 194 ASN A C 1
ATOM 1576 O O . ASN A 1 194 ? -6.225 7.986 26.514 1.00 69.38 194 ASN A O 1
ATOM 1580 N N . THR A 1 195 ? -4.026 7.599 26.255 1.00 65.19 195 THR A N 1
ATOM 1581 C CA . THR A 1 195 ? -3.558 8.745 27.054 1.00 65.19 195 THR A CA 1
ATOM 1582 C C . THR A 1 195 ? -4.155 10.086 26.625 1.00 65.19 195 THR A C 1
ATOM 1584 O O . THR A 1 195 ? -4.435 10.923 27.483 1.00 65.19 195 THR A O 1
ATOM 1587 N N . ASP A 1 196 ? -4.420 10.282 25.330 1.00 66.75 196 ASP A N 1
ATOM 1588 C CA . ASP A 1 196 ? -4.981 11.533 24.798 1.00 66.75 196 ASP A CA 1
ATOM 1589 C C . ASP A 1 196 ? -6.475 11.693 25.129 1.00 66.75 196 ASP A C 1
ATOM 1591 O O . ASP A 1 196 ? -7.000 12.805 25.225 1.00 66.75 196 ASP A O 1
ATOM 1595 N N . MET A 1 197 ? -7.179 10.575 25.328 1.00 71.31 197 MET A N 1
ATOM 1596 C CA . MET A 1 197 ? -8.619 10.537 25.598 1.00 71.31 197 MET A CA 1
ATOM 1597 C C . MET A 1 197 ? -8.962 10.242 27.059 1.00 71.31 197 MET A C 1
ATOM 1599 O O . MET A 1 197 ? -10.106 10.467 27.462 1.00 71.31 197 MET A O 1
ATOM 1603 N N . ALA A 1 198 ? -7.998 9.798 27.863 1.00 68.56 198 ALA A N 1
ATOM 1604 C CA . ALA A 1 198 ? -8.205 9.370 29.242 1.00 68.56 198 ALA A CA 1
ATOM 1605 C C . ALA A 1 198 ? -8.910 10.420 30.117 1.00 68.56 198 ALA A C 1
ATOM 1607 O O . ALA A 1 198 ? -9.718 10.075 30.976 1.00 68.56 198 ALA A O 1
ATOM 1608 N N . LEU A 1 199 ? -8.675 11.712 29.863 1.00 68.88 199 LEU A N 1
ATOM 1609 C CA . LEU A 1 199 ? -9.363 12.800 30.564 1.00 68.88 199 LEU A CA 1
ATOM 1610 C C . LEU A 1 199 ? -10.883 12.815 30.302 1.00 68.88 199 LEU A C 1
ATOM 1612 O O . LEU A 1 199 ? -11.685 13.051 31.211 1.00 68.88 199 LEU A O 1
ATOM 1616 N N . HIS A 1 200 ? -11.289 12.543 29.062 1.00 71.75 200 HIS A N 1
ATOM 1617 C CA . HIS A 1 200 ? -12.693 12.532 28.660 1.00 71.75 200 HIS A CA 1
ATOM 1618 C C . HIS A 1 200 ? -13.418 11.316 29.255 1.00 71.75 200 HIS A C 1
ATOM 1620 O O . HIS A 1 200 ? -14.493 11.462 29.838 1.00 71.75 200 HIS A O 1
ATOM 1626 N N . TYR A 1 201 ? -12.779 10.141 29.220 1.00 74.94 201 TYR A N 1
ATOM 1627 C CA . TYR A 1 201 ? -13.282 8.935 29.886 1.00 74.94 201 TYR A CA 1
ATOM 1628 C C . TYR A 1 201 ? -13.330 9.088 31.412 1.00 74.94 201 TYR A C 1
ATOM 1630 O O . TYR A 1 201 ? -14.319 8.704 32.036 1.00 74.94 201 TYR A O 1
ATOM 1638 N N . GLY A 1 202 ? -12.339 9.752 32.013 1.00 71.44 202 GLY A N 1
ATOM 1639 C CA . GLY A 1 202 ? -12.341 10.112 33.433 1.00 71.44 202 GLY A CA 1
ATOM 1640 C C . GLY A 1 202 ? -13.533 10.983 33.830 1.00 71.44 202 GLY A C 1
ATOM 1641 O O . GLY A 1 202 ? -14.128 10.775 34.888 1.00 71.44 202 GLY A O 1
ATOM 1642 N N . THR A 1 203 ? -13.940 11.912 32.962 1.00 71.75 203 THR A N 1
ATOM 1643 C CA . THR A 1 203 ? -15.125 12.752 33.192 1.00 71.75 203 THR A CA 1
ATOM 1644 C C . THR A 1 203 ? -16.415 11.929 33.189 1.00 71.75 203 THR A C 1
ATOM 1646 O O . THR A 1 203 ? -17.244 12.090 34.079 1.00 71.75 203 THR A O 1
ATOM 1649 N N . MET A 1 204 ? -16.578 11.003 32.244 1.00 75.19 204 MET A N 1
ATOM 1650 C CA . MET A 1 204 ? -17.756 10.124 32.195 1.00 75.19 204 MET A CA 1
ATOM 1651 C C . MET A 1 204 ? -17.797 9.146 33.373 1.00 75.19 204 MET A C 1
ATOM 1653 O O . MET A 1 204 ? -18.843 8.932 33.988 1.00 75.19 204 MET A O 1
ATOM 1657 N N . PHE A 1 205 ? -16.641 8.580 33.730 1.00 73.50 205 PHE A N 1
ATOM 1658 C CA . PHE A 1 205 ? -16.517 7.668 34.863 1.00 73.50 205 PHE A CA 1
ATOM 1659 C C . PHE A 1 205 ? -16.849 8.363 36.188 1.00 73.50 205 PHE A C 1
ATOM 1661 O O . PHE A 1 205 ? -17.512 7.797 37.057 1.00 73.50 205 PHE A O 1
ATOM 1668 N N . ARG A 1 206 ? -16.474 9.637 36.323 1.00 69.81 206 ARG A N 1
ATOM 1669 C CA . ARG A 1 206 ? -16.853 10.468 37.465 1.00 69.81 206 ARG A CA 1
ATOM 1670 C C . ARG A 1 206 ? -18.365 10.615 37.610 1.00 69.81 206 ARG A C 1
ATOM 1672 O O . ARG A 1 206 ? -18.872 10.526 38.728 1.00 69.81 206 ARG A O 1
ATOM 1679 N N . GLU A 1 207 ? -19.086 10.835 36.514 1.00 71.44 207 GLU A N 1
ATOM 1680 C CA . GLU A 1 207 ? -20.551 10.885 36.557 1.00 71.44 207 GLU A CA 1
ATOM 1681 C C . GLU A 1 207 ? -21.137 9.521 36.962 1.00 71.44 207 GLU A C 1
ATOM 1683 O O . GLU A 1 207 ? -22.053 9.470 37.786 1.00 71.44 207 GLU A O 1
ATOM 1688 N N . CYS A 1 208 ? -20.545 8.406 36.508 1.00 73.31 208 CYS A N 1
ATOM 1689 C CA . CYS A 1 208 ? -20.932 7.066 36.967 1.00 73.31 208 CYS A CA 1
ATOM 1690 C C . CYS A 1 208 ? -20.777 6.895 38.485 1.00 73.31 208 CYS A C 1
ATOM 1692 O O . CYS A 1 208 ? -21.671 6.346 39.134 1.00 73.31 208 CYS A O 1
ATOM 1694 N N . ILE A 1 209 ? -19.673 7.379 39.068 1.00 67.50 209 ILE A N 1
ATOM 1695 C CA . ILE A 1 209 ? -19.454 7.355 40.524 1.00 67.50 209 ILE A CA 1
ATOM 1696 C C . ILE A 1 209 ? -20.495 8.231 41.228 1.00 67.50 209 ILE A C 1
ATOM 1698 O O . ILE A 1 209 ? -21.144 7.793 42.179 1.00 67.50 209 ILE A O 1
ATOM 1702 N N . ARG A 1 210 ? -20.696 9.465 40.747 1.00 66.00 210 ARG A N 1
ATOM 1703 C CA . ARG A 1 210 ? -21.625 10.433 41.350 1.00 66.00 210 ARG A CA 1
ATOM 1704 C C . ARG A 1 210 ? -23.042 9.875 41.462 1.00 66.00 210 ARG A C 1
ATOM 1706 O O . ARG A 1 210 ? -23.732 10.165 42.449 1.00 66.00 210 ARG A O 1
ATOM 1713 N N . HIS A 1 211 ? -23.459 9.094 40.472 1.00 70.25 211 HIS A N 1
ATOM 1714 C CA . HIS A 1 211 ? -24.790 8.504 40.376 1.00 70.25 211 HIS A CA 1
ATOM 1715 C C . HIS A 1 211 ? -24.863 7.044 40.846 1.00 70.25 211 HIS A C 1
ATOM 1717 O O . HIS A 1 211 ? -25.884 6.406 40.634 1.00 70.25 211 HIS A O 1
ATOM 1723 N N . GLN A 1 212 ? -23.826 6.531 41.524 1.00 69.62 212 GLN A N 1
ATOM 1724 C CA . GLN A 1 212 ? -23.770 5.171 42.091 1.00 69.62 212 GLN A CA 1
ATOM 1725 C C . GLN A 1 212 ? -23.914 4.032 41.064 1.00 69.62 212 GLN A C 1
ATOM 1727 O O . GLN A 1 212 ? -24.143 2.884 41.435 1.00 69.62 212 GLN A O 1
ATOM 1732 N N . ILE A 1 213 ? -23.700 4.314 39.777 1.00 67.75 213 ILE A N 1
ATOM 1733 C CA . ILE A 1 213 ? -23.773 3.313 38.701 1.00 67.75 213 ILE A CA 1
ATOM 1734 C C . ILE A 1 213 ? -22.704 2.235 38.918 1.00 67.75 213 ILE A C 1
ATOM 1736 O O . ILE A 1 213 ? -22.979 1.042 38.792 1.00 67.75 213 ILE A O 1
ATOM 1740 N N . VAL A 1 214 ? -21.508 2.672 39.332 1.00 62.84 214 VAL A N 1
ATOM 1741 C CA . VAL A 1 214 ? -20.312 1.842 39.565 1.00 62.84 214 VAL A CA 1
ATOM 1742 C C . VAL A 1 214 ? -20.547 0.732 40.596 1.00 62.84 214 VAL A C 1
ATOM 1744 O O . VAL A 1 214 ? -19.879 -0.294 40.537 1.00 62.84 214 VAL A O 1
ATOM 1747 N N . ALA A 1 215 ? -21.528 0.874 41.495 1.00 62.94 215 ALA A N 1
ATOM 1748 C CA . ALA A 1 215 ? -21.878 -0.169 42.463 1.00 62.94 215 ALA A CA 1
ATOM 1749 C C . ALA A 1 215 ? -22.368 -1.475 41.804 1.00 62.94 215 ALA A C 1
ATOM 1751 O O . ALA A 1 215 ? -22.348 -2.523 42.441 1.00 62.94 215 ALA A O 1
ATOM 1752 N N . ASN A 1 216 ? -22.788 -1.410 40.538 1.00 66.88 216 ASN A N 1
ATOM 1753 C CA . ASN A 1 216 ? -23.278 -2.555 39.772 1.00 66.88 216 ASN A CA 1
ATOM 1754 C C . ASN A 1 216 ? -22.244 -3.084 38.779 1.00 66.88 216 ASN A C 1
ATOM 1756 O O . ASN A 1 216 ? -22.520 -4.052 38.078 1.00 66.88 216 ASN A O 1
ATOM 1760 N N . PHE A 1 217 ? -21.067 -2.458 38.689 1.00 66.81 217 PHE A N 1
ATOM 1761 C CA . PHE A 1 217 ? -20.007 -2.959 37.825 1.00 66.81 217 PHE A CA 1
ATOM 1762 C C . PHE A 1 217 ? -19.502 -4.304 38.361 1.00 66.81 217 PHE A C 1
ATOM 1764 O O . PHE A 1 217 ? -19.481 -4.510 39.580 1.00 66.81 217 PHE A O 1
ATOM 1771 N N . PRO A 1 218 ? -19.066 -5.223 37.483 1.00 63.56 218 PRO A N 1
ATOM 1772 C CA . PRO A 1 218 ? -18.490 -6.483 37.924 1.00 63.56 218 PRO A CA 1
ATOM 1773 C C . PRO A 1 218 ? -17.311 -6.230 38.871 1.00 63.56 218 PRO A C 1
ATOM 1775 O O . PRO A 1 218 ? -16.420 -5.427 38.581 1.00 63.56 218 PRO A O 1
ATOM 1778 N N . THR A 1 219 ? -17.264 -6.938 40.001 1.00 55.66 219 THR A N 1
ATOM 1779 C CA . THR A 1 219 ? -16.187 -6.825 41.004 1.00 55.66 219 THR A CA 1
ATOM 1780 C C . THR A 1 219 ? -14.794 -7.112 40.434 1.00 55.66 219 THR A C 1
ATOM 1782 O O . THR A 1 219 ? -13.803 -6.682 41.018 1.00 55.66 219 THR A O 1
ATOM 1785 N N . SER A 1 220 ? -14.709 -7.803 39.295 1.00 56.25 220 SER A N 1
ATOM 1786 C CA . SER A 1 220 ? -13.482 -8.053 38.528 1.00 56.25 220 SER A CA 1
ATOM 1787 C C . SER A 1 220 ? -12.974 -6.840 37.742 1.00 56.25 220 SER A C 1
ATOM 1789 O O . SER A 1 220 ? -11.769 -6.701 37.554 1.00 56.25 220 SER A O 1
ATOM 1791 N N . THR A 1 221 ? -13.863 -5.953 37.296 1.00 57.91 221 THR A N 1
ATOM 1792 C CA . THR A 1 221 ? -13.531 -4.809 36.427 1.00 57.91 221 THR A CA 1
ATOM 1793 C C . THR A 1 221 ? -13.007 -3.619 37.241 1.00 57.91 221 THR A C 1
ATOM 1795 O O . THR A 1 221 ? -12.218 -2.802 36.772 1.00 57.91 221 THR A O 1
ATOM 1798 N N . LEU A 1 222 ? -13.397 -3.539 38.510 1.00 55.97 222 LEU A N 1
ATOM 1799 C CA . LEU A 1 222 ? -13.177 -2.380 39.376 1.00 55.97 222 LEU A CA 1
ATOM 1800 C C . LEU A 1 222 ? -11.714 -2.162 39.818 1.00 55.97 222 LEU A C 1
ATOM 1802 O O . LEU A 1 222 ? -11.257 -1.018 39.745 1.00 55.97 222 LEU A O 1
ATOM 1806 N N . PRO A 1 223 ? -10.936 -3.198 40.196 1.00 54.94 223 PRO A N 1
ATOM 1807 C CA . PRO A 1 223 ? -9.503 -3.050 40.462 1.00 54.94 223 PRO A CA 1
ATOM 1808 C C . PRO A 1 223 ? -8.718 -2.573 39.235 1.00 54.94 223 PRO A C 1
ATOM 1810 O O . PRO A 1 223 ? -7.810 -1.755 39.365 1.00 54.94 223 PRO A O 1
ATOM 1813 N N . LEU A 1 224 ? -9.101 -3.030 38.036 1.00 57.97 224 LEU A N 1
ATOM 1814 C CA . LEU A 1 224 ? -8.464 -2.624 36.780 1.00 57.97 224 LEU A CA 1
ATOM 1815 C C . LEU A 1 224 ? -8.680 -1.135 36.506 1.00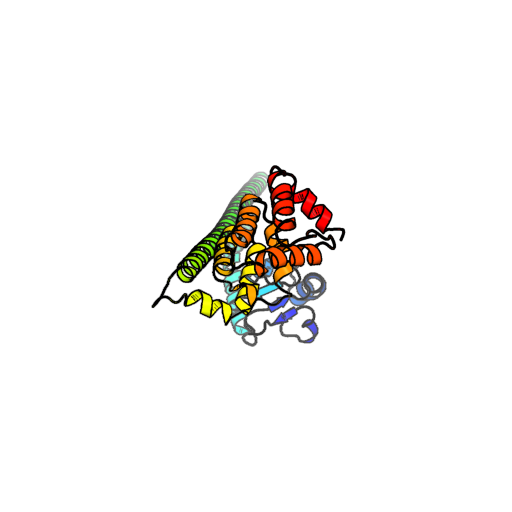 57.97 224 LEU A C 1
ATOM 1817 O O . LEU A 1 224 ? -7.728 -0.438 36.169 1.00 57.97 224 LEU A O 1
ATOM 1821 N N . ILE A 1 225 ? -9.892 -0.621 36.725 1.00 59.12 225 ILE A N 1
ATOM 1822 C CA . ILE A 1 225 ? -10.181 0.813 36.579 1.00 59.12 225 ILE A CA 1
ATOM 1823 C C . ILE A 1 225 ? -9.321 1.640 37.530 1.00 59.12 225 ILE A C 1
ATOM 1825 O O . ILE A 1 225 ? -8.756 2.659 37.141 1.00 59.12 225 ILE A O 1
ATOM 1829 N N . LEU A 1 226 ? -9.199 1.194 38.776 1.00 58.59 226 LEU A N 1
ATOM 1830 C CA . LEU A 1 226 ? -8.460 1.909 39.808 1.00 58.59 226 LEU A CA 1
ATOM 1831 C C . LEU A 1 226 ? -6.949 1.921 39.514 1.00 58.59 226 LEU A C 1
ATOM 1833 O O . LEU A 1 226 ? -6.315 2.969 39.624 1.00 58.59 226 LEU A O 1
ATOM 1837 N N . LEU A 1 227 ? -6.399 0.804 39.030 1.00 58.59 227 LEU A N 1
ATOM 1838 C CA . LEU A 1 227 ? -5.023 0.720 38.530 1.00 58.59 227 LEU A CA 1
ATOM 1839 C C . LEU A 1 227 ? -4.789 1.620 37.307 1.00 58.59 227 LEU A C 1
ATOM 1841 O O . LEU A 1 227 ? -3.756 2.281 37.232 1.00 58.59 227 LEU A O 1
ATOM 1845 N N . GLN A 1 228 ? -5.734 1.6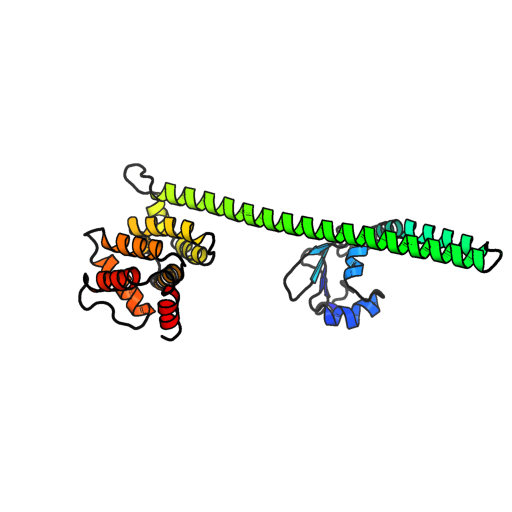84 36.365 1.00 59.06 228 GLN A N 1
ATOM 1846 C CA . GLN A 1 228 ? -5.619 2.548 35.183 1.00 59.06 228 GLN A CA 1
ATOM 1847 C C . GLN A 1 228 ? -5.719 4.035 35.545 1.00 59.06 228 GLN A C 1
ATOM 1849 O O . GLN A 1 228 ? -4.941 4.843 35.044 1.00 59.06 228 GLN A O 1
ATOM 1854 N N . LEU A 1 229 ? -6.603 4.401 36.478 1.00 58.38 229 LEU A N 1
ATOM 1855 C CA . LEU A 1 229 ? -6.694 5.762 37.006 1.00 58.38 229 LEU A CA 1
ATOM 1856 C C . LEU A 1 229 ? -5.386 6.194 37.674 1.00 58.38 229 LEU A C 1
ATOM 1858 O O . LEU A 1 229 ? -4.928 7.304 37.426 1.00 58.38 229 LEU A O 1
ATOM 1862 N N . LEU A 1 230 ? -4.754 5.315 38.459 1.00 59.00 230 LEU A N 1
ATOM 1863 C CA . LEU A 1 230 ? -3.466 5.582 39.111 1.00 59.00 230 LEU A CA 1
ATOM 1864 C C . LEU A 1 230 ? -2.288 5.715 38.134 1.00 59.00 230 LEU A C 1
ATOM 1866 O O . LEU A 1 230 ? -1.284 6.339 38.474 1.00 59.00 230 LEU A O 1
ATOM 1870 N N . ARG A 1 231 ? -2.409 5.153 36.927 1.00 55.03 231 ARG A N 1
ATOM 1871 C CA . ARG A 1 231 ? -1.422 5.290 35.845 1.00 55.03 231 ARG A CA 1
ATOM 1872 C C . ARG A 1 231 ? -1.559 6.597 35.068 1.00 55.03 231 ARG A C 1
ATOM 1874 O O . ARG A 1 231 ? -0.681 6.909 34.264 1.00 55.03 231 ARG A O 1
ATOM 1881 N N . LEU A 1 232 ? -2.624 7.373 35.289 1.00 55.06 232 LEU A N 1
ATOM 1882 C CA . LEU A 1 232 ? -2.781 8.660 34.622 1.00 55.06 232 LEU A CA 1
ATOM 1883 C C . LEU A 1 232 ? -1.717 9.650 35.121 1.00 55.06 232 LEU A C 1
ATOM 1885 O O . LEU A 1 232 ? -1.554 9.824 36.328 1.00 55.06 232 LEU A O 1
ATOM 1889 N N . PRO A 1 233 ? -1.035 10.376 34.217 1.00 48.50 233 PRO A N 1
ATOM 1890 C CA . PRO A 1 233 ? 0.056 11.283 34.582 1.00 48.50 233 PRO A CA 1
ATOM 1891 C C . PRO A 1 233 ? -0.407 12.499 35.399 1.00 48.50 233 PRO A C 1
ATOM 1893 O O . PRO A 1 233 ? 0.415 13.254 35.914 1.00 48.50 233 PRO A O 1
ATOM 1896 N N . ASN A 1 234 ? -1.719 12.717 35.517 1.00 55.56 234 ASN A N 1
ATOM 1897 C CA . ASN A 1 234 ? -2.284 13.874 36.188 1.00 55.56 234 ASN A CA 1
ATOM 1898 C C . ASN A 1 234 ? -2.884 13.489 37.549 1.00 55.56 234 ASN A C 1
ATOM 1900 O O . ASN A 1 234 ? -4.066 13.152 37.660 1.00 55.56 234 ASN A O 1
ATOM 1904 N N . THR A 1 235 ? -2.054 13.593 38.587 1.00 50.62 235 THR A N 1
ATOM 1905 C CA . THR A 1 235 ? -2.403 13.310 39.988 1.00 50.62 235 THR A CA 1
ATOM 1906 C C . THR A 1 235 ? -3.593 14.126 40.500 1.00 50.62 235 THR A C 1
ATOM 1908 O O . THR A 1 235 ? -4.320 13.648 41.369 1.00 50.62 235 THR A O 1
ATOM 1911 N N . ALA A 1 236 ? -3.871 15.302 39.923 1.00 50.41 236 ALA A N 1
ATOM 1912 C CA . ALA A 1 236 ? -5.028 16.119 40.290 1.00 50.41 236 ALA A CA 1
ATOM 1913 C C . ALA A 1 236 ? -6.368 15.428 39.972 1.00 50.41 236 ALA A C 1
ATOM 1915 O O . ALA A 1 236 ? -7.306 15.523 40.758 1.00 50.41 236 ALA A O 1
ATOM 1916 N N . HIS A 1 237 ? -6.455 14.672 38.871 1.00 51.09 237 HIS A N 1
ATOM 1917 C CA . HIS A 1 237 ? -7.683 13.952 38.511 1.00 51.09 237 HIS A CA 1
ATOM 1918 C C . HIS A 1 237 ? -7.912 12.720 39.386 1.00 51.09 237 HIS A C 1
ATOM 1920 O O . HIS A 1 237 ? -9.054 12.429 39.739 1.00 51.09 237 HIS A O 1
ATOM 1926 N N . ILE A 1 238 ? -6.832 12.026 39.763 1.00 52.56 238 ILE A N 1
ATOM 1927 C CA . ILE A 1 238 ? -6.867 10.905 40.711 1.00 52.56 238 ILE A CA 1
ATOM 1928 C C . ILE A 1 238 ? -7.397 11.400 42.060 1.00 52.56 238 ILE A C 1
ATOM 1930 O O . ILE A 1 238 ? -8.343 10.829 42.598 1.00 52.56 238 ILE A O 1
ATOM 1934 N N . LEU A 1 239 ? -6.833 12.498 42.570 1.00 53.03 239 LEU A N 1
ATOM 1935 C CA . LEU A 1 239 ? -7.256 13.124 43.823 1.00 53.03 239 LEU A CA 1
ATOM 1936 C C . LEU A 1 239 ? -8.729 13.543 43.782 1.00 53.03 239 LEU A C 1
ATOM 1938 O O . LEU A 1 239 ? -9.467 13.239 44.711 1.00 53.03 239 LEU A O 1
ATOM 1942 N N . GLU A 1 240 ? -9.189 14.155 42.692 1.00 52.12 240 GLU A N 1
ATOM 1943 C CA . GLU A 1 240 ? -10.577 14.608 42.566 1.00 52.12 240 GLU A CA 1
ATOM 1944 C C . GLU A 1 240 ? -11.585 13.442 42.471 1.00 52.12 240 GLU A C 1
ATOM 1946 O O . GLU A 1 240 ? -12.674 13.513 43.040 1.00 52.12 240 GLU A O 1
ATOM 1951 N N . ILE A 1 241 ? -11.231 12.336 41.803 1.00 51.25 241 ILE A N 1
ATOM 1952 C CA . ILE A 1 241 ? -12.059 11.115 41.757 1.00 51.25 241 ILE A CA 1
ATOM 1953 C C . ILE A 1 241 ? -12.158 10.469 43.147 1.00 51.25 241 ILE A C 1
ATOM 1955 O O . ILE A 1 241 ? -13.252 10.083 43.569 1.00 51.25 241 ILE A O 1
ATOM 1959 N N . LEU A 1 242 ? -11.039 10.391 43.874 1.00 53.38 242 LEU A N 1
ATOM 1960 C CA . LEU A 1 242 ? -10.989 9.862 45.240 1.00 53.38 242 LEU A CA 1
ATOM 1961 C C . LEU A 1 242 ? -11.753 10.759 46.231 1.00 53.38 242 LEU A C 1
ATOM 1963 O O . LEU A 1 242 ? -12.485 10.256 47.082 1.00 53.38 242 LEU A O 1
ATOM 1967 N N . GLU A 1 243 ? -11.653 12.083 46.090 1.00 51.59 243 GLU A N 1
ATOM 1968 C CA . GLU A 1 243 ? -12.378 13.062 46.910 1.00 51.59 243 GLU A CA 1
ATOM 1969 C C . GLU A 1 243 ? -13.892 13.023 46.669 1.00 51.59 243 GLU A C 1
ATOM 1971 O O . GLU A 1 243 ? -14.671 13.095 47.622 1.00 51.59 243 GLU A O 1
ATOM 1976 N N . LEU A 1 244 ? -14.337 12.842 45.421 1.00 49.03 244 LEU A N 1
ATOM 1977 C CA . LEU A 1 244 ? -15.759 12.674 45.099 1.00 49.03 244 LEU A CA 1
ATOM 1978 C C . LEU A 1 244 ? -16.346 11.385 45.688 1.00 49.03 244 LEU A C 1
ATOM 1980 O O . LEU A 1 244 ? -17.518 11.376 46.072 1.00 49.03 244 LEU A O 1
ATOM 1984 N N . GLY A 1 245 ? -15.531 10.335 45.824 1.00 48.25 245 GLY A N 1
ATOM 1985 C CA . GLY A 1 245 ? -15.873 9.134 46.588 1.00 48.25 245 GLY A CA 1
ATOM 1986 C C . GLY A 1 245 ? -16.051 9.389 48.092 1.00 48.25 245 GLY A C 1
ATOM 1987 O O . GLY A 1 245 ? -16.769 8.637 48.741 1.00 48.25 245 GLY A O 1
ATOM 1988 N N . GLY A 1 246 ? -15.462 10.457 48.642 1.00 44.84 246 GLY A N 1
ATOM 1989 C CA . GLY A 1 246 ? -15.576 10.836 50.056 1.00 44.84 246 GLY A CA 1
ATOM 1990 C C . GLY A 1 246 ? -16.666 11.870 50.383 1.00 44.84 246 GLY A C 1
ATOM 1991 O O . GLY A 1 246 ? -17.079 11.977 51.533 1.00 44.84 246 GLY A O 1
ATOM 1992 N N . GLN A 1 247 ? -17.170 12.643 49.410 1.00 41.03 247 GLN A N 1
ATOM 1993 C CA . GLN A 1 247 ? -18.028 13.812 49.693 1.00 41.03 247 GLN A CA 1
ATOM 1994 C C . GLN A 1 247 ? -19.523 13.530 49.951 1.00 41.03 247 GLN A C 1
ATOM 1996 O O . GLN A 1 247 ? -20.227 14.411 50.452 1.00 41.03 247 GLN A O 1
ATOM 2001 N N . LYS A 1 248 ? -20.062 12.340 49.658 1.00 42.34 248 LYS A N 1
ATOM 2002 C CA . LYS A 1 248 ? -21.470 12.024 49.981 1.00 42.34 248 LYS A CA 1
ATOM 2003 C C . LYS A 1 248 ? -21.554 11.263 51.304 1.00 42.34 248 LYS A C 1
ATOM 2005 O O . LYS A 1 248 ? -21.293 10.076 51.343 1.00 42.34 248 LYS A O 1
ATOM 2010 N N . LYS A 1 249 ? -22.034 11.914 52.369 1.00 40.19 249 LYS A N 1
ATOM 2011 C CA . LYS A 1 249 ? -22.245 11.356 53.729 1.00 40.19 249 LYS A CA 1
ATOM 2012 C C . LYS A 1 249 ? -23.122 10.086 53.836 1.00 40.19 249 LYS A C 1
ATOM 2014 O O . LYS A 1 249 ? -23.317 9.588 54.936 1.00 40.19 249 LYS A O 1
ATOM 2019 N N . SER A 1 250 ? -23.649 9.542 52.736 1.00 39.66 250 SER A N 1
ATOM 2020 C CA . SER A 1 250 ? -24.288 8.213 52.701 1.00 39.66 250 SER A CA 1
ATOM 2021 C C . SER A 1 250 ? -23.289 7.072 52.436 1.00 39.66 250 SER A C 1
ATOM 2023 O O . SER A 1 250 ? -23.689 5.947 52.151 1.00 39.66 250 SER A O 1
ATOM 2025 N N . ILE A 1 251 ? -21.991 7.377 52.452 1.00 43.38 251 ILE A N 1
ATOM 2026 C CA . ILE A 1 251 ? -20.883 6.511 52.063 1.00 43.38 251 ILE A CA 1
ATOM 2027 C C . ILE A 1 251 ? -20.180 5.996 53.325 1.00 43.38 251 ILE A C 1
ATOM 2029 O O . ILE A 1 251 ? -19.156 6.512 53.739 1.00 43.38 251 ILE A O 1
ATOM 2033 N N . GLY A 1 252 ? -20.725 4.943 53.930 1.00 38.78 252 GLY A N 1
ATOM 2034 C CA . GLY A 1 252 ? -19.855 3.911 54.515 1.00 38.78 252 GLY A CA 1
ATOM 2035 C C . GLY A 1 252 ? -19.316 2.978 53.421 1.00 38.78 252 GLY A C 1
ATOM 2036 O O . GLY A 1 252 ? -18.271 2.358 53.559 1.00 38.78 252 GLY A O 1
ATOM 2037 N N . PHE A 1 253 ? -20.011 2.917 52.275 1.00 37.78 253 PHE A N 1
ATOM 2038 C CA . PHE A 1 253 ? -19.730 1.959 51.209 1.00 37.78 253 PHE A CA 1
ATOM 2039 C C . PHE A 1 253 ? -18.576 2.398 50.294 1.00 37.78 253 PHE A C 1
ATOM 2041 O O . PHE A 1 253 ? -17.588 1.695 50.228 1.00 37.78 253 PHE A O 1
ATOM 2048 N N . CYS A 1 254 ? -18.633 3.558 49.630 1.00 41.78 254 CYS A N 1
ATOM 2049 C CA . CYS A 1 254 ? -17.604 4.011 48.672 1.00 41.78 254 CYS A CA 1
ATOM 2050 C C . CYS A 1 254 ? -16.201 4.317 49.254 1.00 41.78 254 CYS A C 1
ATOM 2052 O O . CYS A 1 254 ? -15.226 4.013 48.573 1.00 41.78 254 CYS A O 1
ATOM 2054 N N . SER A 1 255 ? -16.049 4.873 50.465 1.00 44.78 255 SER A N 1
ATOM 2055 C CA . SER A 1 255 ? -14.727 5.156 51.063 1.00 44.78 255 SER A CA 1
ATOM 2056 C C . SER A 1 255 ? -14.019 3.867 51.486 1.00 44.78 255 SER A C 1
ATOM 2058 O O . SER A 1 255 ? -12.894 3.604 51.061 1.00 44.78 255 SER A O 1
ATOM 2060 N N . CYS A 1 256 ? -14.731 3.005 52.216 1.00 49.47 256 CYS A N 1
ATOM 2061 C CA . CYS A 1 256 ? -14.298 1.656 52.576 1.00 49.47 256 CYS A CA 1
ATOM 2062 C C . CYS A 1 256 ? -14.067 0.788 51.326 1.00 49.47 256 CYS A C 1
ATOM 2064 O O . CYS A 1 256 ? -13.140 -0.011 51.295 1.00 49.47 256 CYS A O 1
ATOM 2066 N N . TRP A 1 257 ? -14.851 0.974 50.261 1.00 51.75 257 TRP A N 1
ATOM 2067 C CA . TRP A 1 257 ? -14.749 0.218 49.009 1.00 51.75 257 TRP A CA 1
ATOM 2068 C C . TRP A 1 257 ? -13.560 0.622 48.136 1.00 51.75 257 TRP A C 1
ATOM 2070 O O . TRP A 1 257 ? -12.885 -0.266 47.618 1.00 51.75 257 TRP A O 1
ATOM 2080 N N . VAL A 1 258 ? -13.262 1.919 47.990 1.00 50.50 258 VAL A N 1
ATOM 2081 C CA . VAL A 1 258 ? -12.047 2.375 47.295 1.00 50.50 258 VAL A CA 1
ATOM 2082 C C . VAL A 1 258 ? -10.812 1.889 48.051 1.00 50.50 258 VAL A C 1
ATOM 2084 O O . VAL A 1 258 ? -9.917 1.319 47.433 1.00 50.50 258 VAL A O 1
ATOM 2087 N N . CYS A 1 259 ? -10.797 2.030 49.382 1.00 51.59 259 CYS A N 1
ATOM 2088 C CA . CYS A 1 259 ? -9.708 1.543 50.224 1.00 51.59 259 CYS A CA 1
ATOM 2089 C C . CYS A 1 259 ? -9.561 0.018 50.154 1.00 51.59 259 CYS A C 1
ATOM 2091 O O . CYS A 1 259 ? -8.484 -0.440 49.814 1.00 51.59 259 CYS A O 1
ATOM 2093 N N . LYS A 1 260 ? -10.625 -0.773 50.340 1.00 52.62 260 LYS A N 1
ATOM 2094 C CA . LYS A 1 260 ? -10.562 -2.247 50.256 1.00 52.62 260 LYS A CA 1
ATOM 2095 C C . LYS A 1 260 ? -10.223 -2.766 48.862 1.00 52.62 260 LYS A C 1
ATOM 2097 O O . LYS A 1 260 ? -9.562 -3.792 48.728 1.00 52.62 260 LYS A O 1
ATOM 2102 N N . SER A 1 261 ? -10.674 -2.083 47.810 1.00 49.84 261 SER A N 1
ATOM 2103 C CA . SER A 1 261 ? -10.320 -2.445 46.431 1.00 49.84 261 SER A CA 1
ATOM 2104 C C . SER A 1 261 ? -8.857 -2.124 46.132 1.00 49.84 261 SER A C 1
ATOM 2106 O O . SER A 1 261 ? -8.202 -2.914 45.460 1.00 49.84 261 SER A O 1
ATOM 2108 N N . LEU A 1 262 ? -8.332 -1.016 46.671 1.00 50.19 262 LEU A N 1
ATOM 2109 C CA . LEU A 1 262 ? -6.903 -0.700 46.656 1.00 50.19 262 LEU A CA 1
ATOM 2110 C C . LEU A 1 262 ? -6.104 -1.728 47.454 1.00 50.19 262 LEU A C 1
ATOM 2112 O O . LEU A 1 262 ? -5.182 -2.301 46.895 1.00 50.19 262 LEU A O 1
ATOM 2116 N N . GLU A 1 263 ? -6.492 -2.025 48.697 1.00 55.03 263 GLU A N 1
ATOM 2117 C CA . GLU A 1 263 ? -5.852 -3.021 49.570 1.00 55.03 263 GLU A CA 1
ATOM 2118 C C . GLU A 1 263 ? -5.754 -4.384 48.889 1.00 55.03 263 GLU A C 1
ATOM 2120 O O . GLU A 1 263 ? -4.697 -5.008 48.871 1.00 55.03 263 GLU A O 1
ATOM 2125 N N . LYS A 1 264 ? -6.847 -4.822 48.254 1.00 49.50 264 LYS A N 1
ATOM 2126 C CA . LYS A 1 264 ? -6.894 -6.075 47.499 1.00 49.50 264 LYS A CA 1
ATOM 2127 C C . LYS A 1 264 ? -6.039 -6.041 46.229 1.00 49.50 264 LYS A C 1
ATOM 2129 O O . LYS A 1 264 ? -5.532 -7.083 45.829 1.00 49.50 264 LYS A O 1
ATOM 2134 N N . ALA A 1 265 ? -5.905 -4.882 45.587 1.00 43.56 265 ALA A N 1
ATOM 2135 C CA . ALA A 1 265 ? -5.090 -4.717 44.385 1.00 43.56 265 ALA A CA 1
ATOM 2136 C C . ALA A 1 265 ? -3.587 -4.582 44.684 1.00 43.56 265 ALA A C 1
ATOM 2138 O O . ALA A 1 265 ? -2.787 -4.867 43.802 1.00 43.56 265 ALA A O 1
ATOM 2139 N N . ILE A 1 266 ? -3.210 -4.146 45.892 1.00 44.28 266 ILE A N 1
ATOM 2140 C CA . ILE A 1 266 ? -1.808 -3.887 46.278 1.00 44.28 266 ILE A CA 1
ATOM 2141 C C . ILE A 1 266 ? -1.257 -4.834 47.337 1.00 44.28 266 ILE A C 1
ATOM 2143 O O . ILE A 1 266 ? -0.065 -4.792 47.620 1.00 44.28 266 ILE A O 1
ATOM 2147 N N . GLY A 1 267 ? -2.110 -5.639 47.971 1.00 45.56 267 GLY A N 1
ATOM 2148 C CA . GLY A 1 267 ? -1.716 -6.532 49.060 1.00 45.56 267 GLY A CA 1
ATOM 2149 C C . GLY A 1 267 ? -1.272 -5.815 50.342 1.00 45.56 267 GLY A C 1
ATOM 2150 O O . GLY A 1 267 ? -0.648 -6.437 51.196 1.00 45.56 267 GLY A O 1
ATOM 2151 N N . VAL A 1 268 ? -1.572 -4.521 50.490 1.00 49.47 268 VAL A N 1
ATOM 2152 C CA . VAL A 1 268 ? -1.217 -3.700 51.661 1.00 49.47 268 VAL A CA 1
ATOM 2153 C C . VAL A 1 268 ? -2.495 -3.186 52.297 1.00 49.47 268 VAL A C 1
ATOM 2155 O O . VAL A 1 268 ? -3.316 -2.597 51.606 1.00 49.47 268 VAL A O 1
ATOM 2158 N N . GLU A 1 269 ? -2.640 -3.384 53.604 1.00 49.44 269 GLU A N 1
ATOM 2159 C CA . GLU A 1 269 ? -3.766 -2.895 54.403 1.00 49.44 269 GLU A CA 1
ATOM 2160 C C . GLU A 1 269 ? -3.639 -1.368 54.612 1.00 49.44 269 GLU A C 1
ATOM 2162 O O . GLU A 1 269 ? -2.605 -0.871 55.062 1.00 49.44 269 GLU A O 1
ATOM 2167 N N . ILE A 1 270 ? -4.659 -0.599 54.221 1.00 51.97 270 ILE A N 1
ATOM 2168 C CA . ILE A 1 270 ? -4.661 0.874 54.179 1.00 51.97 270 ILE A CA 1
ATOM 2169 C C . ILE A 1 270 ? -5.532 1.446 55.319 1.00 51.97 270 ILE A C 1
ATOM 2171 O O . ILE A 1 270 ? -5.291 2.570 55.775 1.00 51.97 270 ILE A O 1
ATOM 2175 N N . CYS A 1 271 ? -6.521 0.692 55.814 1.00 50.81 271 CYS A N 1
ATOM 2176 C CA . CYS A 1 271 ? -7.514 1.121 56.804 1.00 50.81 271 CYS A CA 1
ATOM 2177 C C . CYS A 1 271 ? -7.553 0.254 58.081 1.00 50.81 271 CYS A C 1
ATOM 2179 O O . CYS A 1 271 ? -7.887 -0.919 58.006 1.00 50.81 271 CYS A O 1
ATOM 2181 N N . ASP A 1 272 ? -7.429 0.886 59.261 1.00 45.19 272 ASP A N 1
ATOM 2182 C CA . ASP A 1 272 ? -7.878 0.323 60.559 1.00 45.19 272 ASP A CA 1
ATOM 2183 C C . ASP A 1 272 ? -9.297 0.806 60.956 1.00 45.19 272 ASP A C 1
ATOM 2185 O O . ASP A 1 272 ? -9.906 0.291 61.889 1.00 45.19 272 ASP A O 1
ATOM 2189 N N . ASN A 1 273 ? -9.831 1.834 60.275 1.00 45.75 273 ASN A N 1
ATOM 2190 C CA . ASN A 1 273 ? -11.182 2.388 60.464 1.00 45.75 273 ASN A CA 1
ATOM 2191 C C . ASN A 1 273 ? -11.612 3.222 59.237 1.00 45.75 273 ASN A C 1
ATOM 2193 O O . ASN A 1 273 ? -10.770 3.911 58.647 1.00 45.75 273 ASN A O 1
ATOM 2197 N N . GLU A 1 274 ? -12.911 3.182 58.895 1.00 47.41 274 GLU A N 1
ATOM 2198 C CA . GLU A 1 274 ? -13.517 3.568 57.595 1.00 47.41 274 GLU A CA 1
ATOM 2199 C C . GLU A 1 274 ? -13.198 4.990 57.083 1.00 47.41 274 GLU A C 1
ATOM 2201 O O . GLU A 1 274 ? -13.137 5.191 55.871 1.00 47.41 274 GLU A O 1
ATOM 2206 N N . ASP A 1 275 ? -12.916 5.952 57.966 1.00 46.41 275 ASP A N 1
ATOM 2207 C CA . ASP A 1 275 ? -12.585 7.341 57.589 1.00 46.41 275 ASP A CA 1
ATOM 2208 C C . ASP A 1 275 ? -11.071 7.632 57.517 1.00 46.41 275 ASP A C 1
ATOM 2210 O O . ASP A 1 275 ? -10.645 8.648 56.964 1.00 46.41 275 ASP A O 1
ATOM 2214 N N . SER A 1 276 ? -10.215 6.756 58.058 1.00 50.97 276 SER A N 1
ATOM 2215 C CA . SER A 1 276 ? -8.787 7.063 58.255 1.00 50.97 276 SER A CA 1
ATOM 2216 C C . SER A 1 276 ? -7.897 6.748 57.046 1.00 50.97 276 SER A C 1
ATOM 2218 O O . SER A 1 276 ? -6.948 7.489 56.776 1.00 50.97 276 SER A O 1
ATOM 2220 N N . GLY A 1 277 ? -8.179 5.678 56.295 1.00 50.19 277 GLY A N 1
ATOM 2221 C CA . GLY A 1 277 ? -7.293 5.244 55.209 1.00 50.19 277 GLY A CA 1
ATOM 2222 C C . GLY A 1 277 ? -7.433 6.066 53.934 1.00 50.19 277 GLY A C 1
ATOM 2223 O O . GLY A 1 277 ? -6.427 6.337 53.286 1.00 50.19 277 GLY A O 1
ATOM 2224 N N . LEU A 1 278 ? -8.629 6.574 53.614 1.00 50.06 278 LEU A N 1
ATOM 2225 C CA . LEU A 1 278 ? -8.813 7.468 52.465 1.00 50.06 278 LEU A CA 1
ATOM 2226 C C . LEU A 1 278 ? -8.104 8.811 52.701 1.00 50.06 278 LEU A C 1
ATOM 2228 O O . LEU A 1 278 ? -7.442 9.330 51.806 1.00 50.06 278 LEU A O 1
ATOM 2232 N N . HIS A 1 279 ? -8.135 9.324 53.937 1.00 53.12 279 HIS A N 1
ATOM 2233 C CA . HIS A 1 279 ? -7.357 10.497 54.337 1.00 53.12 279 HIS A CA 1
ATOM 2234 C C . HIS A 1 279 ? -5.841 10.265 54.275 1.00 53.12 279 HIS A C 1
ATOM 2236 O O . HIS A 1 279 ? -5.126 11.145 53.797 1.00 53.12 279 HIS A O 1
ATOM 2242 N N . LYS A 1 280 ? -5.342 9.091 54.693 1.00 53.72 280 LYS A N 1
ATOM 2243 C CA . LYS A 1 280 ? -3.922 8.713 54.548 1.00 53.72 280 LYS A CA 1
ATOM 2244 C C . LYS A 1 280 ? -3.508 8.601 53.078 1.00 53.72 280 LYS A C 1
ATOM 2246 O O . LYS A 1 280 ? -2.467 9.130 52.699 1.00 53.72 280 LYS A O 1
ATOM 2251 N N . LEU A 1 281 ? -4.331 7.975 52.239 1.00 52.72 281 LEU A N 1
ATOM 2252 C CA . LEU A 1 281 ? -4.053 7.788 50.814 1.00 52.72 281 LEU A CA 1
ATOM 2253 C C . LEU A 1 281 ? -4.066 9.123 50.055 1.00 52.72 281 LEU A C 1
ATOM 2255 O O . LEU A 1 281 ? -3.147 9.413 49.291 1.00 52.72 281 LEU A O 1
ATOM 2259 N N . LEU A 1 282 ? -5.049 9.984 50.341 1.00 52.34 282 LEU A N 1
ATOM 2260 C CA . LEU A 1 282 ? -5.082 11.362 49.848 1.00 52.34 282 LEU A CA 1
ATOM 2261 C C . LEU A 1 282 ? -3.881 12.172 50.350 1.00 52.34 282 LEU A C 1
ATOM 2263 O O . LEU A 1 282 ? -3.343 12.967 49.590 1.00 52.34 282 LEU A O 1
ATOM 2267 N N . ALA A 1 283 ? -3.428 11.978 51.592 1.00 54.44 283 ALA A N 1
ATOM 2268 C CA . ALA A 1 283 ? -2.238 12.652 52.111 1.00 54.44 283 ALA A CA 1
ATOM 2269 C C . ALA A 1 283 ? -0.957 12.225 51.370 1.00 54.44 283 ALA A C 1
ATOM 2271 O O . ALA A 1 283 ? -0.176 13.095 50.993 1.00 54.44 283 ALA A O 1
ATOM 2272 N N . ILE A 1 284 ? -0.785 10.928 51.084 1.00 53.56 284 ILE A N 1
ATOM 2273 C CA . ILE A 1 284 ? 0.343 10.380 50.302 1.00 53.56 284 ILE A CA 1
ATOM 2274 C C . ILE A 1 284 ? 0.333 10.918 48.860 1.00 53.56 284 ILE A C 1
ATOM 2276 O O . ILE A 1 284 ? 1.365 11.337 48.327 1.00 53.56 284 ILE A O 1
ATOM 2280 N N . LEU A 1 285 ? -0.843 10.949 48.227 1.00 51.12 285 LEU A N 1
ATOM 2281 C CA . LEU A 1 285 ? -1.016 11.478 46.871 1.00 51.12 285 LEU A CA 1
ATOM 2282 C C . LEU A 1 285 ? -0.858 13.008 46.804 1.00 51.12 285 LEU A C 1
ATOM 2284 O O . LEU A 1 285 ? -0.390 13.532 45.798 1.00 51.12 285 LEU A O 1
ATOM 2288 N N . ARG A 1 286 ? -1.215 13.743 47.868 1.00 51.72 286 ARG A N 1
ATOM 2289 C CA . ARG A 1 286 ? -1.036 15.205 47.964 1.00 51.72 286 ARG A CA 1
ATOM 2290 C C . ARG A 1 286 ? 0.407 15.613 48.271 1.00 51.72 286 ARG A C 1
ATOM 2292 O O . ARG A 1 286 ? 0.822 16.689 47.852 1.00 51.72 286 ARG A O 1
ATOM 2299 N N . SER A 1 287 ? 1.175 14.790 48.990 1.00 50.47 287 SER A N 1
ATOM 2300 C CA . SER A 1 287 ? 2.582 15.074 49.320 1.00 50.47 287 SER A CA 1
ATOM 2301 C C . SER A 1 287 ? 3.557 14.770 48.179 1.00 50.47 287 SER A C 1
ATOM 2303 O O . SER A 1 287 ? 4.732 15.121 48.260 1.00 50.47 287 SER A O 1
ATOM 2305 N N . THR A 1 288 ? 3.096 14.105 47.121 1.00 48.44 288 THR A N 1
ATOM 2306 C CA . THR A 1 288 ? 3.924 13.697 45.989 1.00 48.44 288 THR A CA 1
ATOM 2307 C C . THR A 1 288 ? 3.799 14.708 44.848 1.00 48.44 288 THR A C 1
ATOM 2309 O O . THR A 1 288 ? 2.848 14.707 44.071 1.00 48.44 288 THR A O 1
ATOM 2312 N N . SER A 1 289 ? 4.786 15.603 44.724 1.00 40.56 289 SER A N 1
ATOM 2313 C CA . SER A 1 289 ? 4.943 16.417 43.517 1.00 40.56 289 SER A CA 1
ATOM 2314 C C . SER A 1 289 ? 5.186 15.496 42.311 1.00 40.56 289 SER A C 1
ATOM 2316 O O . SER A 1 289 ? 5.812 14.443 42.448 1.00 40.56 289 SER A O 1
ATOM 2318 N N . SER A 1 290 ? 4.641 15.896 41.157 1.00 46.56 290 SER A N 1
ATOM 2319 C CA . SER A 1 290 ? 4.472 15.207 39.852 1.00 46.56 290 SER A CA 1
ATOM 2320 C C . SER A 1 290 ? 5.441 14.091 39.388 1.00 46.56 290 SER A C 1
ATOM 2322 O O . SER A 1 290 ? 5.100 13.374 38.455 1.00 46.56 290 SER A O 1
ATOM 2324 N N . GLY A 1 291 ? 6.604 13.882 40.006 1.00 40.69 291 GLY A N 1
ATOM 2325 C CA . GLY A 1 291 ? 7.558 12.817 39.672 1.00 40.69 291 GLY A CA 1
ATOM 2326 C C . GLY A 1 291 ? 7.381 11.484 40.417 1.00 40.69 291 GLY A C 1
ATOM 2327 O O . GLY A 1 291 ? 7.995 10.498 40.021 1.00 40.69 291 GLY A O 1
ATOM 2328 N N . SER A 1 292 ? 6.554 11.406 41.468 1.00 41.41 292 SER A N 1
ATOM 2329 C CA . SER A 1 292 ? 6.489 10.205 42.336 1.00 41.41 292 SER A CA 1
ATOM 2330 C C . SER A 1 292 ? 5.300 9.269 42.077 1.00 41.41 292 SER A C 1
ATOM 2332 O O . SER A 1 292 ? 5.230 8.205 42.688 1.00 41.41 292 SER A O 1
ATOM 2334 N N . ALA A 1 293 ? 4.396 9.598 41.146 1.00 43.12 293 ALA A N 1
ATOM 2335 C CA . ALA A 1 293 ? 3.389 8.641 40.665 1.00 43.12 293 ALA A CA 1
ATOM 2336 C C . ALA A 1 293 ? 4.057 7.388 40.057 1.00 43.12 293 ALA A C 1
ATOM 2338 O O . ALA A 1 293 ? 3.545 6.280 40.205 1.00 43.12 293 ALA A O 1
ATOM 2339 N N . MET A 1 294 ? 5.266 7.548 39.495 1.00 37.78 294 MET A N 1
ATOM 2340 C CA . MET A 1 294 ? 6.139 6.429 39.128 1.00 37.78 294 MET A CA 1
ATOM 2341 C C . MET A 1 294 ? 6.531 5.563 40.330 1.00 37.78 294 MET A C 1
ATOM 2343 O O . MET A 1 294 ? 6.552 4.356 40.188 1.00 37.78 294 MET A O 1
ATOM 2347 N N . TYR A 1 295 ? 6.793 6.132 41.510 1.00 37.91 295 TYR A N 1
ATOM 2348 C CA . TYR A 1 295 ? 7.231 5.372 42.690 1.00 37.91 295 TYR A CA 1
ATOM 2349 C C . TYR A 1 295 ? 6.113 4.500 43.273 1.00 37.91 295 TYR A C 1
ATOM 2351 O O . TYR A 1 295 ? 6.359 3.375 43.704 1.00 37.91 295 TYR A O 1
ATOM 2359 N N . LEU A 1 296 ? 4.868 4.992 43.228 1.00 43.09 296 LEU A N 1
ATOM 2360 C CA . LEU A 1 296 ? 3.701 4.157 43.498 1.00 43.09 296 LEU A CA 1
ATOM 2361 C C . LEU A 1 296 ? 3.606 3.057 42.436 1.00 43.09 296 LEU A C 1
ATOM 2363 O O . LEU A 1 296 ? 3.571 1.892 42.809 1.00 43.09 296 LEU A O 1
ATOM 2367 N N . ALA A 1 297 ? 3.687 3.383 41.138 1.00 38.94 297 ALA A N 1
AT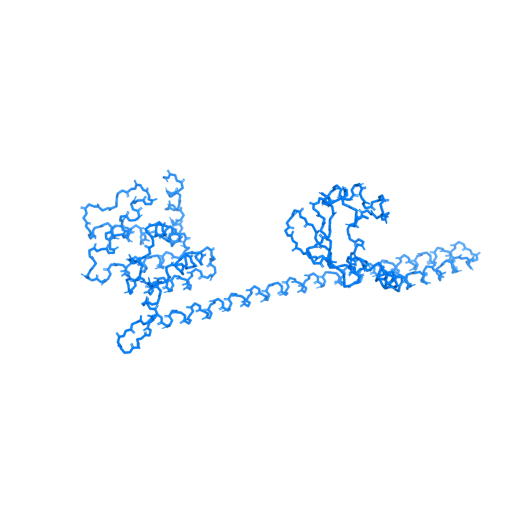OM 2368 C CA . ALA A 1 297 ? 3.686 2.393 40.052 1.00 38.94 297 ALA A CA 1
ATOM 2369 C C . ALA A 1 297 ? 4.795 1.319 40.168 1.00 38.94 297 ALA A C 1
ATOM 2371 O O . ALA A 1 297 ? 4.552 0.169 39.806 1.00 38.94 297 ALA A O 1
ATOM 2372 N N . THR A 1 298 ? 5.971 1.647 40.719 1.00 34.12 298 THR A N 1
ATOM 2373 C CA . THR A 1 298 ? 7.052 0.684 40.998 1.00 34.12 298 THR A CA 1
ATOM 2374 C C . THR A 1 298 ? 6.726 -0.238 42.178 1.00 34.12 298 THR A C 1
ATOM 2376 O O . THR A 1 298 ? 7.046 -1.422 42.126 1.00 34.12 298 THR A O 1
ATOM 2379 N N . LEU A 1 299 ? 6.040 0.257 43.217 1.00 36.06 299 LEU A N 1
ATOM 2380 C CA . LEU A 1 299 ? 5.484 -0.590 44.284 1.00 36.06 299 LEU A CA 1
ATOM 2381 C C . LEU A 1 299 ? 4.395 -1.544 43.746 1.00 36.06 299 LEU A C 1
ATOM 2383 O O . LEU A 1 299 ? 4.297 -2.669 44.220 1.00 36.06 299 LEU A O 1
ATOM 2387 N N . PHE A 1 300 ? 3.647 -1.141 42.710 1.00 40.09 300 PHE A N 1
ATOM 2388 C CA . PHE A 1 300 ? 2.635 -1.966 42.023 1.00 40.09 300 PHE A CA 1
ATOM 2389 C C . PHE A 1 300 ? 3.209 -3.033 41.060 1.00 40.09 300 PHE A C 1
ATOM 2391 O O . PHE A 1 300 ? 2.449 -3.872 40.586 1.00 40.09 300 PHE A O 1
ATOM 2398 N N . GLN A 1 301 ? 4.508 -3.019 40.726 1.00 32.31 301 GLN A N 1
ATOM 2399 C CA . GLN A 1 301 ? 5.131 -4.028 39.842 1.00 32.31 301 GLN A CA 1
ATOM 2400 C C . GLN A 1 301 ? 5.682 -5.258 40.585 1.00 32.31 301 GLN A C 1
ATOM 2402 O O . GLN A 1 301 ? 6.017 -6.251 39.940 1.00 32.31 301 GLN A O 1
ATOM 2407 N N . HIS A 1 302 ? 5.783 -5.204 41.915 1.00 29.42 302 HIS A N 1
ATOM 2408 C CA . HIS A 1 302 ? 6.415 -6.246 42.734 1.00 29.42 302 HIS A CA 1
ATOM 2409 C C . HIS A 1 302 ? 5.522 -6.806 43.859 1.00 29.42 302 HIS A C 1
ATOM 2411 O O . HIS A 1 302 ? 6.047 -7.420 44.788 1.00 29.42 302 HIS A O 1
ATOM 2417 N N . GLY A 1 303 ? 4.199 -6.631 43.767 1.00 28.16 303 GLY A N 1
ATOM 2418 C CA . GLY A 1 303 ? 3.200 -7.224 44.668 1.00 28.16 303 GLY A CA 1
ATOM 2419 C C . GLY A 1 303 ? 2.265 -8.167 43.932 1.00 28.16 303 GLY A C 1
ATOM 2420 O O . GLY A 1 303 ? 1.714 -7.723 42.901 1.00 28.16 303 GLY A O 1
#

Radius of gyration: 32.52 Å; chains: 1; bounding box: 73×44×98 Å

Sequence (303 aa):
MVDDPSTDSIVSWGPDGSSFIVWKPLECKRDLLTKHLQIYSFAKFIAYGFREIVTGEEHLEFACDDFVRGKPELLDKIGERYAALLQPFIDRNARLAERLKNCKNNEERELVIKEWTEMLHKELRENLEASQLAAAIERLRAKRLQDQMHHARKDATQVVANLQRQQVSSRLIASDYLQSNLDLSDVLVQGFENTDMALHYGTMFRECIRHQIVANFPTSTLPLILLQLLRLPNTAHILEILELGGQKKSIGFCSCWVCKSLEKAIGVEICDNEDSGLHKLLAILRSTSSGSAMYLATLFQHG

pLDDT: mean 75.46, std 19.2, range [28.16, 97.06]

Organism: NCBI:txid586526

Secondary structure (DSSP, 8-state):
-TT-GGGTTTEEE-TTSSEEEES-HHHIIIIIIIIII--S-THHHHHTTPEEE--TTT-EEEE-TT--TT-GGGHHHHHHHHHHHHHHHHHHHHHHHHHHHT--SHHHHHHHHHHHHHHHHHHHHHHHHHHHHHHHHHHHHHHHHHHHHHHHHHHHHHHHHHHHH--BTTB-HHHHHHHH-THHHHHHHHGGGSTTTHHHHHHHHHHHHHTTGGGGS-TTHHHHHHHHHHTSS-HHHHHHHHHHHHS-TT-SHHHHHHHHHHHHHHT----SSTTHHHHHHHHHHHH--TT-HHHHHHHTT--

InterPro domains:
  IPR000232 Heat shock factor (HSF)-type, DNA-binding [PF00447] (1-79)
  IPR000232 Heat shock factor (HSF)-type, DNA-binding [SM00415] (1-81)
  IPR011989 Armadillo-like helical [G3DSA:1.25.10.10] (83-234)
  IPR013878 Mo25-like [PF08569] (104-216)
  IPR016024 Armadillo-type fold [SSF48371] (150-219)
  IPR036388 Winged helix-like DNA-binding domain superfamily [G3DSA:1.10.10.10] (1-82)
  IPR036390 Winged helix DNA-binding domain superfamily [SSF46785] (1-78)

Foldseek 3Di:
DQPDPVCVCQKHADPQQQKIKGQAVVCCLPPPCCVPPVDNDPVVLVLLVWDWPDDDPRMIMTGDNLRGPPCVVSVVVSVVVSCVVCVVVVVVVVVLVVQCVPDPDVVSNVVSVVVVVVVVVVVVVVVVVVVVVVVVVVVVVVVVVVVVVLVVLLVVLVVLLVLLPDDDPNDSVSLVVCLVVLVVVVVLLVQLVPLSRNVSSLSNVLSNLLSVSCVSHPLVVVLSSLVSLLVRLDLVSNLVSLVSLVPDPVDPPSQQVSQVSVCVQQVHRQDPDSPRRSVVVSVVSVVDDRPCSVVVVVSNVPD